Protein AF-A0A2D6MFJ8-F1 (afdb_monomer)

Structure (mmCIF, N/CA/C/O backbone):
data_AF-A0A2D6MFJ8-F1
#
_entry.id   AF-A0A2D6MFJ8-F1
#
loop_
_atom_site.group_PDB
_atom_site.id
_atom_site.type_symbol
_atom_site.label_atom_id
_atom_site.label_alt_id
_atom_site.label_comp_id
_atom_site.label_asym_id
_atom_site.label_entity_id
_atom_site.label_seq_id
_atom_site.pdbx_PDB_ins_code
_atom_site.Cartn_x
_atom_site.Cartn_y
_atom_site.Cartn_z
_atom_site.occupancy
_atom_site.B_iso_or_equiv
_atom_site.auth_seq_id
_atom_site.auth_comp_id
_atom_site.auth_asym_id
_atom_site.auth_atom_id
_atom_site.pdbx_PDB_model_num
ATOM 1 N N . MET A 1 1 ? -7.144 4.844 -16.893 1.00 70.50 1 MET A N 1
ATOM 2 C CA . MET A 1 1 ? -6.912 3.529 -16.249 1.00 70.50 1 MET A CA 1
ATOM 3 C C . MET A 1 1 ? -7.252 3.715 -14.782 1.00 70.50 1 MET A C 1
ATOM 5 O O . MET A 1 1 ? -6.941 4.788 -14.285 1.00 70.50 1 MET A O 1
ATOM 9 N N . ASN A 1 2 ? -7.965 2.793 -14.130 1.00 83.69 2 ASN A N 1
ATOM 10 C CA . ASN A 1 2 ? -8.377 2.980 -12.734 1.00 83.69 2 ASN A CA 1
ATOM 11 C C . ASN A 1 2 ? -7.539 2.094 -11.799 1.00 83.69 2 ASN A C 1
ATOM 13 O O . ASN A 1 2 ? -7.414 0.891 -12.029 1.00 83.69 2 ASN A O 1
ATOM 17 N N . SER A 1 3 ? -6.989 2.674 -10.730 1.00 84.19 3 SER A N 1
ATOM 18 C CA . SER A 1 3 ? -6.205 1.952 -9.720 1.00 84.19 3 SER A CA 1
ATOM 19 C C . SER A 1 3 ? -7.006 0.838 -9.036 1.00 84.19 3 SER A C 1
ATOM 21 O O . SER A 1 3 ? -6.440 -0.207 -8.713 1.00 84.19 3 SER A O 1
ATOM 23 N N . TYR A 1 4 ? -8.324 1.006 -8.874 1.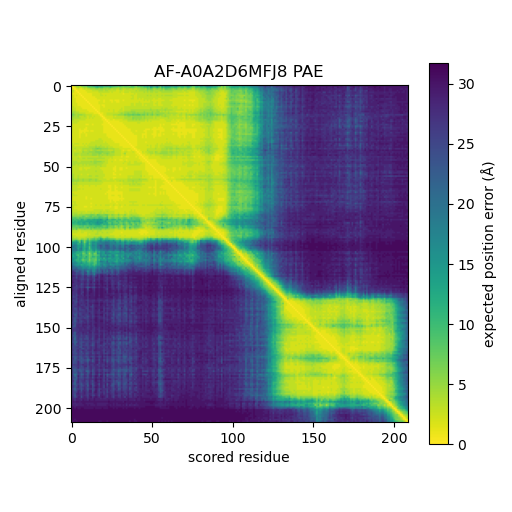00 87.25 4 TYR A N 1
ATOM 24 C CA . TYR A 1 4 ? -9.197 -0.026 -8.304 1.00 87.25 4 TYR A CA 1
ATOM 25 C C . TYR A 1 4 ? -9.310 -1.271 -9.191 1.00 87.25 4 TYR A C 1
ATOM 27 O O . TYR A 1 4 ? -9.284 -2.389 -8.682 1.00 87.25 4 TYR A O 1
ATOM 35 N N . GLU A 1 5 ? -9.405 -1.092 -10.509 1.00 88.12 5 GLU A N 1
ATOM 36 C CA . GLU A 1 5 ? -9.486 -2.205 -11.465 1.00 88.12 5 GLU A CA 1
ATOM 37 C C . GLU A 1 5 ? -8.181 -3.006 -11.481 1.00 88.12 5 GLU A C 1
ATOM 39 O O . GLU A 1 5 ? -8.207 -4.233 -11.425 1.00 88.12 5 GLU A O 1
ATOM 44 N N . LEU A 1 6 ? -7.041 -2.307 -11.470 1.00 90.69 6 LEU A N 1
ATOM 45 C CA . LEU A 1 6 ? -5.714 -2.921 -11.400 1.00 90.69 6 LEU A CA 1
ATOM 46 C C . LEU A 1 6 ? -5.509 -3.699 -10.095 1.00 90.69 6 LEU A C 1
ATOM 48 O O . LEU A 1 6 ? -5.038 -4.835 -10.113 1.00 90.69 6 LEU A O 1
ATOM 52 N N . SER A 1 7 ? -5.916 -3.112 -8.967 1.00 91.56 7 SER A N 1
ATOM 53 C CA . SER A 1 7 ? -5.890 -3.773 -7.659 1.00 91.56 7 SER A CA 1
ATOM 54 C C . SER A 1 7 ? -6.742 -5.045 -7.654 1.00 91.56 7 SER A C 1
ATOM 56 O O . SER A 1 7 ? -6.288 -6.098 -7.202 1.00 91.56 7 SER A O 1
ATOM 58 N N . ARG A 1 8 ? -7.960 -4.985 -8.213 1.00 89.56 8 ARG A N 1
ATOM 59 C CA . ARG A 1 8 ? -8.850 -6.150 -8.286 1.00 89.56 8 ARG A CA 1
ATOM 60 C C . ARG A 1 8 ? -8.246 -7.265 -9.137 1.00 89.56 8 ARG A C 1
ATOM 62 O O . ARG A 1 8 ? -8.221 -8.403 -8.680 1.00 89.56 8 ARG A O 1
ATOM 69 N N . ALA A 1 9 ? -7.708 -6.935 -10.311 1.00 90.00 9 ALA A N 1
ATOM 70 C CA . ALA A 1 9 ? -7.038 -7.904 -11.178 1.00 90.00 9 ALA A CA 1
ATOM 71 C C . ALA A 1 9 ? -5.819 -8.547 -10.489 1.00 90.00 9 ALA A C 1
ATOM 73 O O . ALA A 1 9 ? -5.633 -9.763 -10.552 1.00 90.00 9 ALA A O 1
ATOM 74 N N . TRP A 1 10 ? -5.015 -7.751 -9.778 1.00 92.94 10 TRP A N 1
ATOM 75 C CA . TRP A 1 10 ? -3.864 -8.244 -9.022 1.00 92.94 10 TRP A CA 1
ATOM 76 C C . TRP A 1 10 ? -4.257 -9.231 -7.921 1.00 92.94 10 TRP A C 1
ATOM 78 O O . TRP A 1 10 ? -3.687 -10.322 -7.816 1.00 92.94 10 TRP A O 1
ATOM 88 N N . PHE A 1 11 ? -5.242 -8.872 -7.096 1.00 92.44 11 PHE A N 1
ATOM 89 C CA . PHE A 1 11 ? -5.662 -9.746 -6.007 1.00 92.44 11 PHE A CA 1
ATOM 90 C C . PHE A 1 11 ? -6.418 -10.976 -6.511 1.00 92.44 11 PHE A C 1
ATOM 92 O O . PHE A 1 11 ? -6.243 -12.043 -5.934 1.00 92.44 11 PHE A O 1
ATOM 99 N N . GLU A 1 12 ? -7.170 -10.889 -7.611 1.00 90.06 12 GLU A N 1
ATOM 100 C CA . GLU A 1 12 ? -7.767 -12.066 -8.257 1.00 90.06 12 GLU A CA 1
ATOM 101 C C . GLU A 1 12 ? -6.692 -13.066 -8.711 1.00 90.06 12 GLU A C 1
ATOM 103 O O . GLU A 1 12 ? -6.772 -14.254 -8.389 1.00 90.06 12 GLU A O 1
ATOM 108 N N . PHE A 1 13 ? -5.635 -12.586 -9.376 1.00 91.00 13 PHE A N 1
ATOM 109 C CA . PHE A 1 13 ? -4.485 -13.421 -9.730 1.00 91.00 13 PHE A CA 1
ATOM 110 C C . PHE A 1 13 ? -3.803 -14.012 -8.493 1.00 91.00 13 PHE A C 1
ATOM 112 O O . PHE A 1 13 ? -3.469 -15.199 -8.485 1.00 91.00 13 PHE A O 1
ATOM 119 N N . SER A 1 14 ? -3.652 -13.208 -7.438 1.00 91.81 14 SER A N 1
ATOM 120 C CA . SER A 1 14 ? -3.010 -13.631 -6.193 1.00 91.81 14 SER A CA 1
ATOM 121 C C . SER A 1 14 ? -3.790 -14.731 -5.474 1.00 91.81 14 SER A C 1
ATOM 123 O O . SER A 1 14 ? -3.197 -15.717 -5.044 1.00 91.81 14 SER A O 1
ATOM 125 N N . PHE A 1 15 ? -5.119 -14.612 -5.398 1.00 88.94 15 PHE A N 1
ATOM 126 C CA . PHE A 1 15 ? -5.987 -15.643 -4.821 1.00 88.94 15 PHE A CA 1
ATOM 127 C C . PHE A 1 15 ? -5.943 -16.954 -5.607 1.00 88.94 15 PHE A C 1
ATOM 129 O O . PHE A 1 15 ? -6.015 -18.025 -5.009 1.00 88.94 15 PHE A O 1
ATOM 136 N N . ASN A 1 16 ? -5.806 -16.876 -6.931 1.00 89.38 16 ASN A N 1
ATOM 137 C CA . ASN A 1 16 ? -5.707 -18.057 -7.784 1.00 89.38 16 ASN A CA 1
ATOM 138 C C . ASN A 1 16 ? -4.296 -18.688 -7.772 1.00 89.38 16 ASN A C 1
ATOM 140 O O . ASN A 1 16 ? -4.144 -19.825 -8.212 1.00 89.38 16 ASN A O 1
ATOM 144 N N . ASN A 1 17 ? -3.265 -17.981 -7.287 1.00 91.31 17 ASN A N 1
ATOM 145 C CA . ASN A 1 17 ? -1.863 -18.423 -7.321 1.00 91.31 17 ASN A CA 1
ATOM 146 C C . ASN A 1 17 ? -1.105 -18.153 -5.997 1.00 91.31 17 ASN A C 1
ATOM 148 O O . ASN A 1 17 ? -0.036 -17.538 -6.033 1.00 91.31 17 ASN A O 1
ATOM 152 N N . PRO A 1 18 ? -1.591 -18.617 -4.828 1.00 90.31 18 PRO A N 1
ATOM 153 C CA . PRO A 1 18 ? -1.002 -18.264 -3.531 1.00 90.31 18 PRO A CA 1
ATOM 154 C C . PRO A 1 18 ? 0.472 -18.681 -3.391 1.00 90.31 18 PRO A C 1
ATOM 156 O O . PRO A 1 18 ? 1.260 -17.939 -2.819 1.00 90.31 18 PRO A O 1
ATOM 159 N N . GLU A 1 19 ? 0.865 -19.812 -3.984 1.00 91.62 19 GLU A N 1
ATOM 160 C CA . GLU A 1 19 ? 2.237 -20.349 -3.937 1.00 91.62 19 GLU A CA 1
ATOM 161 C C . GLU A 1 19 ? 3.260 -19.508 -4.724 1.00 91.62 19 GLU A C 1
ATOM 163 O O . GLU A 1 19 ? 4.464 -19.594 -4.489 1.00 91.62 19 GLU A O 1
ATOM 168 N N . LYS A 1 20 ? 2.801 -18.697 -5.688 1.00 90.94 20 LYS A N 1
ATOM 169 C CA . LYS A 1 20 ? 3.682 -17.872 -6.537 1.00 90.94 20 LYS A CA 1
ATOM 170 C C . LYS A 1 20 ? 3.893 -16.473 -5.967 1.00 90.94 20 LYS A C 1
ATOM 172 O O . LYS A 1 20 ? 4.879 -15.814 -6.294 1.00 90.94 20 LYS A O 1
ATOM 177 N N . ILE A 1 21 ? 2.962 -15.997 -5.142 1.00 93.69 21 ILE A N 1
ATOM 178 C CA . ILE A 1 21 ? 2.952 -14.615 -4.676 1.00 93.69 21 ILE A CA 1
ATOM 179 C C . ILE A 1 21 ? 3.781 -14.455 -3.406 1.00 93.69 21 ILE A C 1
ATOM 181 O O . ILE A 1 21 ? 3.695 -15.205 -2.443 1.00 93.69 21 ILE A O 1
ATOM 185 N N . ASN A 1 22 ? 4.546 -13.373 -3.395 1.00 94.75 22 ASN A N 1
ATOM 186 C CA . ASN A 1 22 ? 5.218 -12.833 -2.219 1.00 94.75 22 ASN A CA 1
ATOM 187 C C . ASN A 1 22 ? 4.731 -11.391 -1.994 1.00 94.75 22 ASN A C 1
ATOM 189 O O . ASN A 1 22 ? 4.538 -10.690 -2.994 1.00 94.75 22 ASN A O 1
ATOM 193 N N . PRO A 1 23 ? 4.595 -10.912 -0.742 1.00 95.31 23 PRO A N 1
ATOM 194 C CA . PRO A 1 23 ? 4.212 -9.527 -0.444 1.00 95.31 23 PRO A CA 1
ATOM 195 C C . PRO A 1 23 ? 5.028 -8.466 -1.193 1.00 95.31 23 PRO A C 1
ATOM 197 O O . PRO A 1 23 ? 4.500 -7.413 -1.546 1.00 95.31 23 PRO A O 1
ATOM 200 N N . THR A 1 24 ? 6.292 -8.763 -1.498 1.00 96.31 24 THR A N 1
ATOM 201 C CA . THR A 1 24 ? 7.177 -7.863 -2.245 1.00 96.31 24 THR A CA 1
ATOM 202 C C . THR A 1 24 ? 6.683 -7.596 -3.672 1.00 96.31 24 THR A C 1
ATOM 204 O O . THR A 1 24 ? 6.837 -6.480 -4.159 1.00 96.31 24 THR A O 1
ATOM 207 N N . HIS A 1 25 ? 6.029 -8.562 -4.331 1.00 96.81 25 HIS A N 1
ATOM 208 C CA . HIS A 1 25 ? 5.422 -8.329 -5.649 1.00 96.81 25 HIS A CA 1
ATOM 209 C C . HIS A 1 25 ? 4.296 -7.303 -5.557 1.00 96.81 25 HIS A C 1
ATOM 211 O O . HIS A 1 25 ? 4.264 -6.356 -6.338 1.00 96.81 25 HIS A O 1
ATOM 217 N N . SER A 1 26 ? 3.414 -7.453 -4.560 1.00 96.50 26 SER A N 1
ATOM 218 C CA . SER A 1 26 ? 2.342 -6.491 -4.302 1.00 96.50 26 SER A CA 1
ATOM 219 C C . SER A 1 26 ? 2.930 -5.104 -4.050 1.00 96.50 26 SER A C 1
ATOM 221 O O . SER A 1 26 ? 2.497 -4.135 -4.661 1.00 96.50 26 SER A O 1
ATOM 223 N N . ALA A 1 27 ? 3.961 -5.002 -3.210 1.00 97.19 27 ALA A N 1
ATOM 224 C CA . ALA A 1 27 ? 4.606 -3.728 -2.909 1.00 97.19 27 ALA A CA 1
ATOM 225 C C . ALA A 1 27 ? 5.155 -3.037 -4.173 1.00 97.19 27 ALA A C 1
ATOM 227 O O . ALA A 1 27 ? 4.854 -1.867 -4.410 1.00 97.19 27 ALA A O 1
ATOM 228 N N . ILE A 1 28 ? 5.892 -3.767 -5.021 1.00 97.19 28 ILE A N 1
ATOM 229 C CA . ILE A 1 28 ? 6.446 -3.231 -6.276 1.00 97.19 28 ILE A CA 1
ATOM 230 C C . ILE A 1 28 ? 5.327 -2.814 -7.236 1.00 97.19 28 ILE A C 1
ATOM 232 O O . ILE A 1 28 ? 5.377 -1.717 -7.793 1.00 97.19 28 ILE A O 1
ATOM 236 N N . TYR A 1 29 ? 4.304 -3.653 -7.409 1.00 96.75 29 TYR A N 1
ATOM 237 C CA . TYR A 1 29 ? 3.202 -3.376 -8.328 1.00 96.75 29 TYR A CA 1
ATOM 238 C C . TYR A 1 29 ? 2.379 -2.155 -7.901 1.00 96.75 29 TYR A C 1
ATOM 240 O O . TYR A 1 29 ? 2.128 -1.257 -8.706 1.00 96.75 29 TYR A O 1
ATOM 248 N N . PHE A 1 30 ? 2.008 -2.065 -6.622 1.00 96.25 30 PHE A N 1
ATOM 249 C CA . PHE A 1 30 ? 1.255 -0.920 -6.109 1.00 96.25 30 PHE A CA 1
ATOM 250 C C . PHE A 1 30 ? 2.080 0.366 -6.108 1.00 96.25 30 PHE A C 1
ATOM 252 O O . PHE A 1 30 ? 1.525 1.430 -6.381 1.00 96.25 30 PHE A O 1
ATOM 259 N N . PHE A 1 31 ? 3.393 0.284 -5.882 1.00 96.62 31 PHE A N 1
ATOM 260 C CA . PHE A 1 31 ? 4.267 1.442 -6.045 1.00 96.62 31 PHE A CA 1
ATOM 261 C C . PHE A 1 31 ? 4.360 1.890 -7.508 1.00 96.62 31 PHE A C 1
ATOM 263 O O . PHE A 1 31 ? 4.349 3.086 -7.777 1.00 96.62 31 PHE A O 1
ATOM 270 N N . ALA A 1 32 ? 4.372 0.965 -8.474 1.00 95.81 32 ALA A N 1
ATOM 271 C CA . ALA A 1 32 ? 4.294 1.324 -9.890 1.00 95.81 32 ALA A CA 1
ATOM 272 C C . ALA A 1 32 ? 2.983 2.059 -10.222 1.00 95.81 32 ALA A C 1
ATOM 274 O O . ALA A 1 32 ? 3.019 3.077 -10.915 1.00 95.81 32 ALA A O 1
ATOM 275 N N . ILE A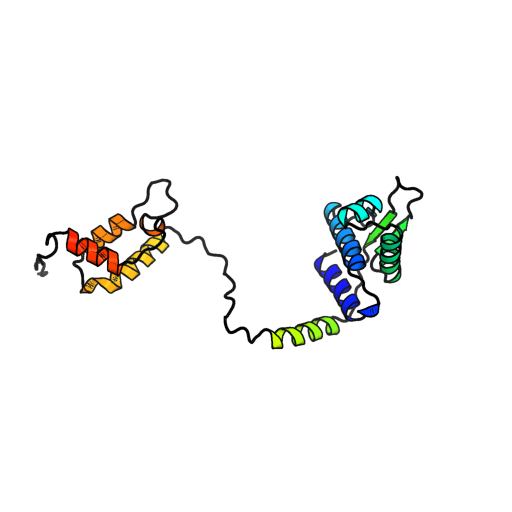 1 33 ? 1.843 1.595 -9.692 1.00 94.75 33 ILE A N 1
ATOM 276 C CA . ILE A 1 33 ? 0.539 2.267 -9.848 1.00 94.75 33 ILE A CA 1
ATOM 277 C C . ILE A 1 33 ? 0.564 3.664 -9.227 1.00 94.75 33 ILE A C 1
ATOM 279 O O . ILE A 1 33 ? 0.139 4.621 -9.869 1.00 94.75 33 ILE A O 1
ATOM 283 N N . GLU A 1 34 ? 1.068 3.789 -7.999 1.00 94.62 34 GLU A N 1
ATOM 284 C CA . GLU A 1 34 ? 1.250 5.075 -7.322 1.00 94.62 34 GLU A CA 1
ATOM 285 C C . GLU A 1 34 ? 2.077 6.029 -8.187 1.00 94.62 34 GLU A C 1
ATOM 287 O O . GLU A 1 34 ? 1.645 7.146 -8.477 1.00 94.62 34 GLU A O 1
ATOM 292 N N . HIS A 1 35 ? 3.224 5.555 -8.667 1.00 94.06 35 HIS A N 1
ATOM 293 C CA . HIS A 1 35 ? 4.149 6.379 -9.424 1.00 94.06 35 HIS A CA 1
ATOM 294 C C . HIS A 1 35 ? 3.518 6.836 -10.743 1.00 94.06 35 HIS A C 1
ATOM 296 O O . HIS A 1 35 ? 3.621 8.001 -11.129 1.00 94.06 35 HIS A O 1
ATOM 302 N N . CYS A 1 36 ? 2.776 5.943 -11.402 1.00 93.19 36 CYS A N 1
ATOM 303 C CA . CYS A 1 36 ? 1.999 6.265 -12.591 1.00 93.19 36 CYS A CA 1
ATOM 304 C C . CYS A 1 36 ? 0.896 7.298 -12.296 1.00 93.19 36 CYS A C 1
ATOM 306 O O . CYS A 1 36 ? 0.721 8.232 -13.082 1.00 93.19 36 CYS A O 1
ATOM 308 N N . ASN A 1 37 ? 0.214 7.202 -11.145 1.00 93.12 37 ASN A N 1
ATOM 309 C CA . ASN A 1 37 ? -0.769 8.200 -10.708 1.00 93.12 37 ASN A CA 1
ATOM 310 C C . ASN A 1 37 ? -0.126 9.584 -10.566 1.00 93.12 37 ASN A C 1
ATOM 312 O O . ASN A 1 37 ? -0.656 10.559 -11.098 1.00 93.12 37 ASN A O 1
ATOM 316 N N . ARG A 1 38 ? 1.034 9.675 -9.897 1.00 92.19 38 ARG A N 1
ATOM 317 C CA . ARG A 1 38 ? 1.767 10.944 -9.717 1.00 92.19 38 ARG A CA 1
ATOM 318 C C . ARG A 1 38 ? 2.216 11.563 -11.033 1.00 92.19 38 ARG A C 1
ATOM 320 O O . ARG A 1 38 ? 2.276 12.783 -11.148 1.00 92.19 38 ARG A O 1
ATOM 327 N N . LEU A 1 39 ? 2.533 10.729 -12.019 1.00 92.06 39 LEU A N 1
ATOM 328 C CA . LEU A 1 39 ? 2.951 11.166 -13.349 1.00 92.06 39 LEU A CA 1
ATOM 329 C C . LEU A 1 39 ? 1.778 11.486 -14.287 1.00 92.06 39 LEU A C 1
ATOM 331 O O . LEU A 1 39 ? 2.025 11.849 -15.438 1.00 92.06 39 LEU A O 1
ATOM 335 N N . GLY A 1 40 ? 0.529 11.372 -13.822 1.00 91.69 40 GLY A N 1
ATOM 336 C CA . GLY A 1 40 ? -0.660 11.667 -14.619 1.00 91.69 40 GLY A CA 1
ATOM 337 C C . GLY A 1 40 ? -1.017 10.572 -15.626 1.00 91.69 40 GLY A C 1
ATOM 338 O O . GLY A 1 40 ? -1.505 10.884 -16.706 1.00 91.69 40 GLY A O 1
ATOM 339 N N . TRP A 1 41 ? -0.770 9.299 -15.292 1.00 90.62 41 TRP A N 1
ATOM 340 C CA . TRP A 1 41 ? -1.110 8.135 -16.122 1.00 90.62 41 TRP A CA 1
ATOM 341 C C . TRP A 1 41 ? -0.476 8.131 -17.521 1.00 90.62 41 TRP A C 1
ATOM 343 O O . TRP A 1 41 ? -1.134 7.832 -18.515 1.00 90.62 41 TRP A O 1
ATOM 353 N N . LYS A 1 42 ? 0.823 8.437 -17.603 1.00 90.69 42 LYS A N 1
ATOM 354 C CA . LYS A 1 42 ? 1.587 8.299 -18.853 1.00 90.69 42 LYS A CA 1
ATOM 355 C C . LYS A 1 42 ? 1.611 6.844 -19.328 1.00 90.69 42 LYS A C 1
ATOM 357 O O . LYS A 1 42 ? 1.780 5.938 -18.514 1.00 90.69 42 LYS A O 1
ATOM 362 N N . ASP A 1 43 ? 1.559 6.646 -20.646 1.00 90.62 43 ASP A N 1
ATOM 363 C CA . ASP A 1 43 ? 1.605 5.314 -21.276 1.00 90.62 43 ASP A CA 1
ATOM 364 C C . ASP A 1 43 ? 2.869 4.528 -20.913 1.00 90.62 43 ASP A C 1
ATOM 366 O O . ASP A 1 43 ? 2.840 3.308 -20.770 1.00 90.62 43 ASP A O 1
ATOM 370 N N . LYS A 1 44 ? 3.986 5.243 -20.752 1.00 94.56 44 LYS A N 1
ATOM 371 C CA . LYS A 1 44 ? 5.264 4.713 -20.290 1.00 94.56 44 LYS A CA 1
ATOM 372 C C . LYS A 1 44 ? 5.946 5.706 -19.368 1.00 94.56 44 LYS A C 1
ATOM 374 O O . LYS A 1 44 ? 5.841 6.920 -19.565 1.00 94.56 44 LYS A O 1
ATOM 379 N N . PHE A 1 45 ? 6.664 5.199 -18.379 1.00 95.12 45 PHE A N 1
ATOM 380 C CA . PHE A 1 45 ? 7.353 6.036 -17.409 1.00 95.12 45 PHE A CA 1
ATOM 381 C C . PHE A 1 45 ? 8.637 5.389 -16.901 1.00 95.12 45 PHE A C 1
ATOM 383 O O . PHE A 1 45 ? 8.804 4.170 -16.946 1.00 95.12 45 PHE A O 1
ATOM 390 N N . GLY A 1 46 ? 9.552 6.238 -16.433 1.00 94.81 46 GLY A N 1
ATOM 391 C CA . GLY A 1 46 ? 10.768 5.798 -15.766 1.00 94.81 46 GLY A CA 1
ATOM 392 C C . GLY A 1 46 ? 10.439 5.218 -14.395 1.00 94.81 46 GLY A C 1
ATOM 393 O O . GLY A 1 46 ? 9.698 5.818 -13.626 1.00 94.81 46 GLY A O 1
ATOM 394 N N . PHE A 1 47 ? 11.003 4.059 -14.096 1.00 95.50 47 PHE A N 1
ATOM 395 C CA . PHE A 1 47 ? 10.845 3.339 -12.844 1.00 95.50 47 PHE A CA 1
ATOM 396 C C . PHE A 1 47 ? 12.238 3.046 -12.271 1.00 95.50 47 PHE A C 1
ATOM 398 O O . PHE A 1 47 ? 12.828 1.992 -12.546 1.00 95.50 47 PHE A O 1
ATOM 405 N N . PRO A 1 48 ? 12.828 4.025 -11.556 1.00 93.62 48 PRO A N 1
ATOM 406 C CA . PRO A 1 48 ? 14.189 3.925 -11.048 1.00 93.62 48 PRO A CA 1
ATOM 407 C C . PRO A 1 48 ? 14.273 2.878 -9.934 1.00 93.62 48 PRO A C 1
ATOM 409 O O . PRO A 1 48 ? 13.689 3.045 -8.865 1.00 93.62 48 PRO A O 1
ATOM 412 N N . SER A 1 49 ? 15.049 1.815 -10.153 1.00 93.25 49 SER A N 1
ATOM 413 C CA . SER A 1 49 ? 15.148 0.683 -9.219 1.00 93.25 49 SER A CA 1
ATOM 414 C C . SER A 1 49 ? 15.574 1.092 -7.807 1.00 93.25 49 SER A C 1
ATOM 416 O O . SER A 1 49 ? 15.003 0.610 -6.835 1.00 93.25 49 SER A O 1
ATOM 418 N N . GLN A 1 50 ? 16.537 2.012 -7.684 1.00 92.62 50 GLN A N 1
ATOM 419 C CA . GLN A 1 50 ? 17.031 2.481 -6.386 1.00 92.62 50 GLN A CA 1
ATOM 420 C C . GLN A 1 50 ? 15.948 3.227 -5.595 1.00 92.62 50 GLN A C 1
ATOM 422 O O . GLN A 1 50 ? 15.755 2.941 -4.417 1.00 92.62 50 GLN A O 1
ATOM 427 N N . MET A 1 51 ? 15.185 4.102 -6.261 1.00 93.62 51 MET A N 1
ATOM 428 C CA . MET A 1 51 ? 14.063 4.823 -5.652 1.00 93.62 51 MET A CA 1
ATOM 429 C C . MET A 1 51 ? 12.990 3.854 -5.147 1.00 93.62 51 MET A C 1
ATOM 431 O O . MET A 1 51 ? 12.492 4.003 -4.035 1.00 93.62 51 MET A O 1
ATOM 435 N N . VAL A 1 52 ? 12.642 2.850 -5.957 1.00 95.25 52 VAL A N 1
ATOM 436 C CA . VAL A 1 52 ? 11.626 1.850 -5.599 1.00 95.25 52 VAL A CA 1
ATOM 437 C C . VAL A 1 52 ? 12.091 1.016 -4.406 1.00 95.25 52 VAL A C 1
ATOM 439 O O . VAL A 1 52 ? 11.333 0.795 -3.465 1.00 95.25 52 VAL A O 1
ATOM 442 N N . MET A 1 53 ? 13.346 0.567 -4.423 1.00 95.94 53 MET A N 1
ATOM 443 C CA . MET A 1 53 ? 13.925 -0.218 -3.336 1.00 95.94 53 MET A CA 1
ATOM 444 C C . MET A 1 53 ? 13.974 0.563 -2.021 1.00 95.94 53 MET A C 1
ATOM 446 O O . MET A 1 53 ? 13.617 0.006 -0.985 1.00 95.94 53 MET A O 1
ATOM 450 N N . GLU A 1 54 ? 14.364 1.838 -2.058 1.00 95.69 54 GLU A N 1
ATOM 451 C CA . GLU A 1 54 ? 14.383 2.712 -0.882 1.00 95.69 54 GLU A CA 1
ATOM 452 C C . GLU A 1 54 ? 12.968 2.970 -0.349 1.00 95.69 54 GLU A C 1
ATOM 454 O O . GLU A 1 54 ? 12.714 2.761 0.837 1.00 95.69 54 GLU A O 1
ATOM 459 N N . ALA A 1 55 ? 12.022 3.314 -1.229 1.00 95.31 55 ALA A N 1
ATOM 460 C CA . ALA A 1 55 ? 10.634 3.581 -0.854 1.00 95.31 55 ALA A CA 1
ATOM 461 C C . ALA A 1 55 ? 9.926 2.357 -0.246 1.00 95.31 55 ALA A C 1
ATOM 463 O O . ALA A 1 55 ? 9.085 2.504 0.639 1.00 95.31 55 ALA A O 1
ATOM 464 N N . LEU A 1 56 ? 10.263 1.151 -0.712 1.00 96.06 56 LEU A N 1
ATOM 465 C CA . LEU A 1 56 ? 9.663 -0.104 -0.251 1.00 96.06 56 LEU A CA 1
ATOM 466 C C . LEU A 1 56 ? 10.480 -0.820 0.835 1.00 96.06 56 LEU A C 1
ATOM 468 O O . LEU A 1 56 ? 10.060 -1.871 1.319 1.00 96.06 56 LEU A O 1
ATOM 472 N N . GLY A 1 57 ? 11.653 -0.298 1.205 1.00 96.25 57 GLY A N 1
ATOM 473 C CA . GLY A 1 57 ? 12.545 -0.929 2.181 1.00 96.25 57 GLY A CA 1
ATOM 474 C C . GLY A 1 57 ? 13.185 -2.245 1.708 1.00 96.25 57 GLY A C 1
ATOM 475 O O . GLY A 1 57 ? 13.574 -3.078 2.532 1.00 96.25 57 GLY A O 1
ATOM 476 N N . ILE A 1 58 ? 13.315 -2.463 0.395 1.00 96.19 58 ILE A N 1
ATOM 477 C CA . ILE A 1 58 ? 13.940 -3.665 -0.175 1.00 96.19 58 ILE A CA 1
ATOM 478 C C . ILE A 1 58 ? 15.460 -3.486 -0.179 1.00 96.19 58 ILE A C 1
ATOM 480 O O . ILE A 1 58 ? 16.017 -2.771 -1.005 1.00 96.19 58 ILE A O 1
ATOM 484 N N . LYS A 1 59 ? 16.158 -4.190 0.716 1.00 94.44 59 LYS A N 1
ATOM 485 C CA . LYS A 1 59 ? 17.624 -4.078 0.850 1.00 94.44 59 LYS A CA 1
ATOM 486 C C . LYS A 1 59 ? 18.410 -4.807 -0.244 1.00 94.44 59 LYS A C 1
ATOM 488 O O . LYS A 1 59 ? 19.535 -4.432 -0.546 1.00 94.44 59 LYS A O 1
ATOM 493 N N . ASN A 1 60 ? 17.849 -5.876 -0.812 1.00 95.00 60 ASN A N 1
ATOM 494 C CA . ASN A 1 60 ? 18.554 -6.744 -1.755 1.00 95.00 60 ASN A CA 1
ATOM 495 C C . ASN A 1 60 ? 18.069 -6.516 -3.193 1.00 95.00 60 ASN A C 1
ATOM 497 O O . ASN A 1 60 ? 16.917 -6.802 -3.527 1.00 95.00 60 ASN A O 1
ATOM 501 N N . TRP A 1 61 ? 18.976 -6.070 -4.065 1.00 92.94 61 TRP A N 1
ATOM 502 C CA . TRP A 1 61 ? 18.686 -5.820 -5.480 1.00 92.94 61 TRP A CA 1
ATOM 503 C C . TRP A 1 61 ? 18.245 -7.078 -6.243 1.00 92.94 61 TRP A C 1
ATOM 505 O O . TRP A 1 61 ? 17.382 -7.000 -7.121 1.00 92.94 61 TRP A O 1
ATOM 515 N N . ARG A 1 62 ? 18.769 -8.258 -5.880 1.00 94.81 62 ARG A N 1
ATOM 516 C CA . ARG A 1 62 ? 18.364 -9.535 -6.491 1.00 94.81 62 ARG A CA 1
ATOM 517 C C . ARG A 1 62 ? 16.902 -9.855 -6.187 1.00 94.81 62 ARG A C 1
ATOM 519 O O . ARG A 1 62 ? 16.198 -10.335 -7.068 1.00 94.81 62 ARG A O 1
ATOM 526 N N . THR A 1 63 ? 16.447 -9.552 -4.972 1.00 96.19 63 THR A N 1
ATOM 527 C CA . THR A 1 63 ? 15.048 -9.726 -4.558 1.00 96.19 63 THR A CA 1
ATOM 528 C C . THR A 1 63 ? 14.131 -8.806 -5.354 1.00 96.19 63 THR A C 1
ATOM 530 O O . THR A 1 63 ? 13.161 -9.277 -5.938 1.00 96.19 63 THR A O 1
ATOM 533 N N . TYR A 1 64 ? 14.474 -7.517 -5.447 1.00 95.94 64 TYR A N 1
ATOM 534 C CA . TYR A 1 64 ? 13.726 -6.562 -6.268 1.00 95.94 64 TYR A CA 1
ATOM 535 C C . TYR A 1 64 ? 13.640 -7.014 -7.731 1.00 95.94 64 TYR A C 1
ATOM 537 O O . TYR A 1 64 ? 12.550 -7.109 -8.286 1.00 95.94 64 TYR A O 1
ATOM 545 N N . THR A 1 65 ? 14.783 -7.342 -8.338 1.00 95.00 65 THR A N 1
ATOM 546 C CA . THR A 1 65 ? 14.852 -7.706 -9.759 1.00 95.00 65 THR A CA 1
ATOM 547 C C . THR A 1 65 ? 14.076 -8.984 -10.048 1.00 95.00 65 THR A C 1
ATOM 549 O O . THR A 1 65 ? 13.362 -9.040 -11.042 1.00 95.00 65 THR A O 1
ATOM 552 N N . LYS A 1 66 ? 14.167 -9.989 -9.165 1.00 96.88 66 LYS A N 1
ATOM 553 C CA . LYS A 1 66 ? 13.378 -11.221 -9.271 1.00 96.88 66 LYS A CA 1
ATOM 554 C C . LYS A 1 66 ? 11.882 -10.902 -9.321 1.00 96.88 66 LYS A C 1
ATOM 556 O O . LYS A 1 66 ? 11.227 -11.248 -10.291 1.00 96.88 66 LYS A O 1
ATOM 561 N N . HIS A 1 67 ? 11.375 -10.177 -8.326 1.00 97.12 67 HIS A N 1
ATOM 562 C CA . HIS A 1 67 ? 9.947 -9.878 -8.228 1.00 97.12 67 HIS A CA 1
ATOM 563 C C . HIS A 1 67 ? 9.446 -8.931 -9.323 1.00 97.12 67 HIS A C 1
ATOM 565 O O . HIS A 1 67 ? 8.302 -9.048 -9.753 1.00 97.12 67 HIS A O 1
ATOM 571 N N . LEU A 1 68 ? 10.286 -8.007 -9.799 1.00 96.56 68 LEU A N 1
ATOM 572 C CA . LEU A 1 68 ? 9.957 -7.182 -10.958 1.00 96.56 68 LEU A CA 1
ATOM 573 C C . LEU A 1 68 ? 9.838 -8.032 -12.229 1.00 96.56 68 LEU A C 1
ATOM 575 O O . LEU A 1 68 ? 8.893 -7.841 -12.987 1.00 96.56 68 LEU A O 1
ATOM 579 N N . ASN A 1 69 ? 10.765 -8.967 -12.450 1.00 96.12 69 ASN A N 1
ATOM 580 C CA . ASN A 1 69 ? 10.704 -9.879 -13.592 1.00 96.12 69 ASN A CA 1
ATOM 581 C C . ASN A 1 69 ? 9.478 -10.791 -13.511 1.00 96.12 69 ASN A C 1
ATOM 583 O O . ASN A 1 69 ? 8.770 -10.909 -14.500 1.00 96.12 69 ASN A O 1
ATOM 587 N N . ASP A 1 70 ? 9.156 -11.325 -12.330 1.00 96.69 70 ASP A N 1
ATOM 588 C CA . ASP A 1 70 ? 7.942 -12.123 -12.123 1.00 96.69 70 ASP A CA 1
ATOM 589 C C . ASP A 1 70 ? 6.677 -11.322 -12.526 1.00 96.69 70 ASP A C 1
ATOM 591 O O . ASP A 1 70 ? 5.812 -11.824 -13.242 1.00 96.69 70 ASP A O 1
ATOM 595 N N . LEU A 1 71 ? 6.591 -10.034 -12.155 1.00 95.81 71 LEU A N 1
ATOM 596 C CA . LEU A 1 71 ? 5.493 -9.140 -12.566 1.00 95.81 71 LEU A CA 1
ATOM 597 C C . LEU A 1 71 ? 5.452 -8.871 -14.079 1.00 95.81 71 LEU A C 1
ATOM 599 O O . LEU A 1 71 ? 4.366 -8.654 -14.630 1.00 95.81 71 LEU A O 1
ATOM 603 N N . ILE A 1 72 ? 6.615 -8.853 -14.733 1.00 95.44 72 ILE A N 1
ATOM 604 C CA . ILE A 1 72 ? 6.725 -8.717 -16.188 1.00 95.44 72 ILE A CA 1
ATOM 605 C C . ILE A 1 72 ? 6.244 -9.996 -16.874 1.00 95.44 72 ILE A C 1
ATOM 607 O O . ILE A 1 72 ? 5.426 -9.928 -17.791 1.00 95.44 72 ILE A O 1
ATOM 611 N N . ASP A 1 73 ? 6.678 -11.153 -16.381 1.00 95.06 73 ASP A N 1
ATOM 612 C CA . ASP A 1 73 ? 6.332 -12.468 -16.921 1.00 95.06 73 ASP A CA 1
ATOM 613 C C . ASP A 1 73 ? 4.834 -12.769 -16.770 1.00 95.06 73 ASP A C 1
ATOM 615 O O . ASP A 1 73 ? 4.211 -13.345 -17.662 1.00 95.06 73 ASP A O 1
ATOM 619 N N . TRP A 1 74 ? 4.213 -12.325 -15.674 1.00 94.00 74 TRP A N 1
ATOM 620 C CA . TRP A 1 74 ? 2.759 -12.411 -15.479 1.00 94.00 74 TRP A CA 1
ATOM 621 C C . TRP A 1 74 ? 1.970 -11.368 -16.283 1.00 94.00 74 TRP A C 1
ATOM 623 O O . TRP A 1 74 ? 0.737 -11.363 -16.254 1.00 94.00 74 TRP A O 1
ATOM 633 N N . GLY A 1 75 ? 2.659 -10.466 -16.982 1.00 92.75 75 GLY A N 1
ATOM 634 C CA . GLY A 1 75 ? 2.049 -9.459 -17.840 1.00 92.75 75 GLY A CA 1
ATOM 635 C C . GLY A 1 75 ? 1.377 -8.312 -17.090 1.00 92.75 75 GLY A C 1
ATOM 636 O O . GLY A 1 75 ? 0.578 -7.608 -17.690 1.00 92.75 75 GLY A O 1
ATOM 637 N N . PHE A 1 76 ? 1.661 -8.099 -15.801 1.00 93.94 76 PHE A N 1
ATOM 638 C CA . PHE A 1 76 ? 1.151 -6.930 -15.065 1.00 93.94 76 PHE A CA 1
ATOM 639 C C . PHE A 1 76 ? 1.937 -5.654 -15.396 1.00 93.94 76 PHE A C 1
ATOM 641 O O . PHE A 1 76 ? 1.390 -4.545 -15.362 1.00 93.94 76 PHE A O 1
ATOM 648 N N . ILE A 1 77 ? 3.220 -5.814 -15.725 1.00 95.31 77 ILE A N 1
ATOM 649 C CA . ILE A 1 77 ? 4.133 -4.743 -16.122 1.00 95.31 77 ILE A CA 1
ATOM 650 C C . ILE A 1 77 ? 4.749 -5.110 -17.471 1.00 95.31 77 ILE A C 1
ATOM 652 O O . ILE A 1 77 ? 5.123 -6.251 -17.705 1.00 95.31 77 ILE A O 1
ATOM 656 N N . LYS A 1 78 ? 4.901 -4.137 -18.365 1.00 95.06 78 LYS A N 1
ATOM 657 C CA . LYS A 1 78 ? 5.669 -4.301 -19.600 1.00 95.06 78 LYS A CA 1
ATOM 658 C C . LYS A 1 78 ? 6.969 -3.520 -19.493 1.00 95.06 78 LYS A C 1
ATOM 660 O O . LYS A 1 78 ? 6.935 -2.303 -19.317 1.00 95.06 78 LYS A O 1
ATOM 665 N N . LEU A 1 79 ? 8.101 -4.203 -19.633 1.00 95.25 79 LEU A N 1
ATOM 666 C CA . LEU A 1 79 ? 9.403 -3.554 -19.769 1.00 95.25 79 LEU A CA 1
ATOM 667 C C . LEU A 1 79 ? 9.568 -3.062 -21.212 1.00 95.25 79 LEU A C 1
ATOM 669 O O . LEU A 1 79 ? 9.516 -3.855 -22.149 1.00 95.25 79 LEU A O 1
ATOM 673 N N . ILE A 1 80 ? 9.722 -1.752 -21.385 1.00 93.69 80 ILE A N 1
ATOM 674 C CA . ILE A 1 80 ? 9.936 -1.114 -22.692 1.00 93.69 80 ILE A CA 1
ATOM 675 C C . ILE A 1 80 ? 11.428 -0.929 -22.936 1.00 93.69 80 ILE A C 1
ATOM 677 O O . ILE A 1 80 ? 11.919 -1.237 -24.016 1.00 93.69 80 ILE A O 1
ATOM 681 N N . GLU A 1 81 ? 12.143 -0.446 -21.923 1.00 92.69 81 GLU A N 1
ATOM 682 C CA . GLU A 1 81 ? 13.581 -0.221 -21.995 1.00 92.69 81 GLU A CA 1
ATOM 683 C C . GLU A 1 81 ? 14.220 -0.609 -20.666 1.00 92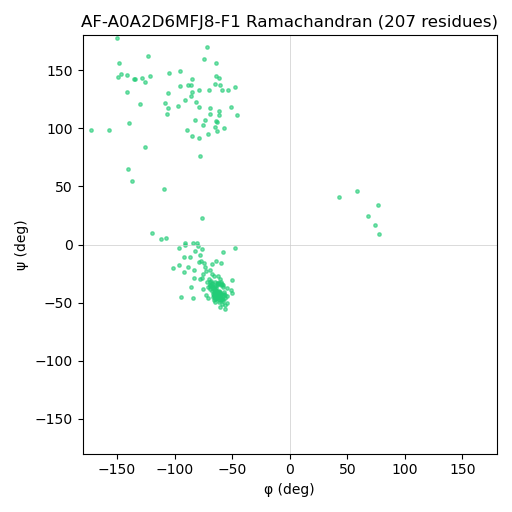.69 81 GLU A C 1
ATOM 685 O O . GLU A 1 81 ? 13.753 -0.214 -19.593 1.00 92.69 81 GLU A O 1
ATOM 690 N N . LYS A 1 82 ? 15.286 -1.404 -20.733 1.00 89.88 82 LYS A N 1
ATOM 691 C CA . LYS A 1 82 ? 16.081 -1.768 -19.563 1.00 89.88 82 LYS A CA 1
ATOM 692 C C . LYS A 1 82 ? 17.123 -0.681 -19.312 1.00 89.88 82 LYS A C 1
ATOM 694 O O . LYS A 1 82 ? 17.778 -0.243 -20.254 1.00 89.88 82 LYS A O 1
ATOM 699 N N . SER A 1 83 ? 17.316 -0.290 -18.055 1.00 87.94 83 SER A N 1
ATOM 700 C CA . SER A 1 83 ? 18.366 0.658 -17.697 1.00 87.94 83 SER A CA 1
ATOM 701 C C . SER A 1 83 ? 19.744 0.105 -18.064 1.00 87.94 83 SER A C 1
ATOM 703 O O . SER A 1 83 ? 20.044 -1.075 -17.855 1.00 87.94 83 SER A O 1
ATOM 705 N N . GLN A 1 84 ? 20.594 0.965 -18.620 1.00 81.25 84 GLN A N 1
ATOM 706 C CA . GLN A 1 84 ? 21.959 0.595 -19.001 1.00 81.25 84 GLN A CA 1
ATOM 707 C C . GLN A 1 84 ? 22.919 0.660 -17.807 1.00 81.25 84 GLN A C 1
ATOM 709 O O . GLN A 1 84 ? 23.908 -0.066 -17.756 1.00 81.25 84 GLN A O 1
ATOM 714 N N . ASN A 1 85 ? 22.633 1.531 -16.837 1.00 80.38 85 ASN A N 1
ATOM 715 C CA . ASN A 1 85 ? 23.464 1.782 -15.662 1.00 80.38 85 ASN A CA 1
ATOM 716 C C . ASN A 1 85 ? 22.602 2.208 -14.458 1.00 80.38 85 ASN A C 1
ATOM 718 O O . ASN A 1 85 ? 21.387 2.353 -14.568 1.00 80.38 85 ASN A O 1
ATOM 722 N N . GLN A 1 86 ? 23.228 2.427 -13.301 1.00 70.25 86 GLN A N 1
ATOM 723 C CA . GLN A 1 86 ? 22.537 2.830 -12.067 1.00 70.25 86 GLN A CA 1
ATOM 724 C C . GLN A 1 86 ? 21.930 4.244 -12.105 1.00 70.25 86 GLN A C 1
ATOM 726 O O . GLN A 1 86 ? 21.088 4.572 -11.277 1.00 70.25 86 GLN A O 1
ATOM 731 N N . TYR A 1 87 ? 22.359 5.077 -13.056 1.00 76.38 87 TYR A N 1
ATOM 732 C CA . TYR A 1 87 ? 21.894 6.458 -13.222 1.00 76.38 87 TYR A CA 1
ATOM 733 C C . TYR A 1 87 ? 20.702 6.566 -14.181 1.00 76.38 87 TYR A C 1
ATOM 735 O O . TYR A 1 87 ? 20.079 7.620 -14.282 1.00 76.38 87 TYR A O 1
ATOM 743 N N . SER A 1 88 ? 20.383 5.483 -14.892 1.00 82.12 88 SER A N 1
ATOM 744 C CA . SER A 1 88 ? 19.247 5.387 -15.803 1.00 82.12 88 SER A CA 1
ATOM 745 C C . SER A 1 88 ? 18.135 4.554 -15.176 1.00 82.12 88 SER A C 1
ATOM 747 O O . SER A 1 88 ? 18.363 3.635 -14.389 1.00 82.12 88 SER A O 1
ATOM 749 N N . SER A 1 89 ? 16.896 4.899 -15.512 1.00 86.56 89 SER A N 1
ATOM 750 C CA . SER A 1 89 ? 15.715 4.186 -15.026 1.00 86.56 89 SER A CA 1
ATOM 751 C C . SER A 1 89 ? 15.265 3.146 -16.040 1.00 86.56 89 SER A C 1
ATOM 753 O O . SER A 1 89 ? 15.398 3.361 -17.241 1.00 86.56 89 SER A O 1
ATOM 755 N N . ASN A 1 90 ? 14.676 2.047 -15.566 1.00 92.00 90 ASN A N 1
ATOM 756 C CA . ASN A 1 90 ? 13.910 1.172 -16.450 1.00 92.00 90 ASN A CA 1
ATOM 757 C C . ASN A 1 90 ? 12.699 1.951 -16.960 1.00 92.00 90 ASN A C 1
ATOM 759 O O . ASN A 1 90 ? 12.059 2.645 -16.174 1.00 92.00 90 ASN A O 1
ATOM 763 N N . ILE A 1 91 ? 12.351 1.829 -18.234 1.00 94.56 91 ILE A N 1
ATOM 764 C CA . ILE A 1 91 ? 11.099 2.382 -18.750 1.00 94.56 91 ILE A CA 1
ATOM 765 C C . ILE A 1 91 ? 10.078 1.258 -18.776 1.00 94.56 91 ILE A C 1
ATOM 767 O O . ILE A 1 91 ? 10.269 0.254 -19.467 1.00 94.56 91 ILE A O 1
ATOM 771 N N . ILE A 1 92 ? 8.992 1.435 -18.031 1.00 96.19 92 ILE A N 1
ATOM 772 C CA . ILE A 1 92 ? 7.917 0.451 -17.930 1.00 96.19 92 ILE A CA 1
ATOM 773 C C . ILE A 1 92 ? 6.569 1.054 -18.320 1.00 96.19 92 ILE A C 1
ATOM 775 O O . ILE A 1 92 ? 6.386 2.273 -18.324 1.00 96.19 92 ILE A O 1
ATOM 779 N N . ALA A 1 93 ? 5.618 0.176 -18.613 1.00 94.50 93 ALA A N 1
ATOM 780 C CA . ALA A 1 93 ? 4.204 0.491 -18.748 1.00 94.50 93 ALA A CA 1
ATOM 781 C C . ALA A 1 93 ? 3.376 -0.464 -17.883 1.00 94.50 93 ALA A C 1
ATOM 783 O O . ALA A 1 93 ? 3.698 -1.648 -17.770 1.00 94.50 93 ALA A O 1
ATOM 784 N N . ILE A 1 94 ? 2.298 0.042 -17.287 1.00 93.94 94 ILE A N 1
ATOM 785 C CA . ILE A 1 94 ? 1.337 -0.790 -16.557 1.00 93.94 94 ILE A CA 1
ATOM 786 C C . ILE A 1 94 ? 0.327 -1.350 -17.555 1.00 93.94 94 ILE A C 1
ATOM 788 O O . ILE A 1 94 ? -0.236 -0.605 -18.360 1.00 93.94 94 ILE A O 1
ATOM 792 N N . VAL A 1 95 ? 0.080 -2.655 -17.491 1.00 90.19 95 VAL A N 1
ATOM 793 C CA . VAL A 1 95 ? -0.84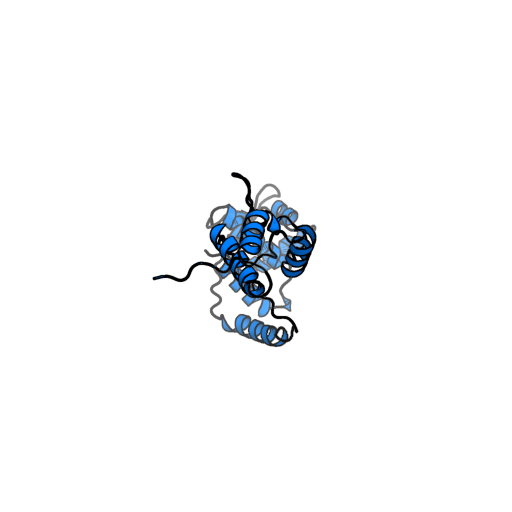3 -3.341 -18.399 1.00 90.19 95 VAL A CA 1
ATOM 794 C C . VAL A 1 95 ? -2.225 -3.453 -17.754 1.00 90.19 95 VAL A C 1
ATOM 796 O O . VAL A 1 95 ? -2.361 -3.802 -16.580 1.00 90.19 95 VAL A O 1
ATOM 799 N N . LYS A 1 96 ? -3.277 -3.180 -18.534 1.00 81.19 96 LYS A N 1
ATOM 800 C CA . LYS A 1 96 ? -4.655 -3.506 -18.145 1.00 81.19 96 LYS A CA 1
ATOM 801 C C . LYS A 1 96 ? -4.899 -4.991 -18.383 1.00 81.19 96 LYS A C 1
ATOM 803 O O . LYS A 1 96 ? -5.316 -5.378 -19.471 1.00 81.19 96 LYS A O 1
ATOM 808 N N . ASN A 1 97 ? -4.666 -5.814 -17.368 1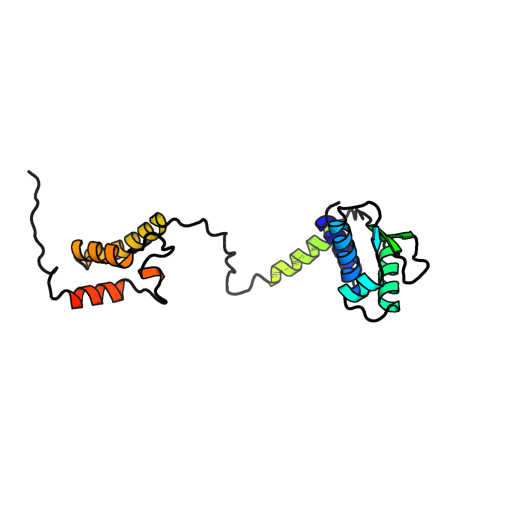.00 67.94 97 ASN A N 1
ATOM 809 C CA . ASN A 1 97 ? -5.052 -7.218 -17.430 1.00 67.94 97 ASN A CA 1
ATOM 810 C C . ASN A 1 97 ? -6.567 -7.332 -17.233 1.00 67.94 97 ASN A C 1
ATOM 812 O O . ASN A 1 97 ? -7.078 -7.218 -16.121 1.00 67.94 97 ASN A O 1
ATOM 816 N N . THR A 1 98 ? -7.301 -7.542 -18.326 1.00 52.06 98 THR A N 1
ATOM 817 C CA . THR A 1 98 ? -8.731 -7.869 -18.302 1.00 52.06 98 THR A CA 1
ATOM 818 C C . THR A 1 98 ? -8.896 -9.341 -17.936 1.00 52.06 98 THR A C 1
ATOM 820 O O . THR A 1 98 ? -9.124 -10.191 -18.798 1.00 52.06 98 THR A O 1
ATOM 823 N N . ILE A 1 99 ? -8.726 -9.680 -16.660 1.00 56.50 99 ILE A N 1
ATOM 824 C CA . ILE A 1 99 ? -9.020 -11.034 -16.187 1.00 56.50 99 ILE A CA 1
ATOM 825 C C . ILE A 1 99 ? -10.552 -11.168 -16.159 1.00 56.50 99 ILE A C 1
ATOM 827 O O . ILE A 1 99 ? -11.243 -10.538 -15.366 1.00 56.50 99 ILE A O 1
ATOM 831 N N . SER A 1 100 ? -11.095 -11.928 -17.110 1.00 45.59 100 SER A N 1
ATOM 832 C CA . SER A 1 100 ? -12.527 -12.040 -17.429 1.00 45.59 100 SER A CA 1
ATOM 833 C C . SER A 1 100 ? -13.345 -12.896 -16.435 1.00 45.59 100 SER A C 1
ATOM 835 O O . SER A 1 100 ? -14.407 -13.411 -16.793 1.00 45.59 100 SER A O 1
ATOM 837 N N . THR A 1 101 ? -12.909 -13.099 -15.188 1.00 51.03 101 THR A N 1
ATOM 838 C CA . THR A 1 101 ? -13.558 -14.075 -14.290 1.00 51.03 101 THR A CA 1
ATOM 839 C C . THR A 1 101 ? -13.671 -13.613 -12.841 1.00 51.03 101 THR A C 1
ATOM 841 O O . THR A 1 101 ? -13.233 -14.302 -11.928 1.00 51.03 101 THR A O 1
ATOM 844 N N . THR A 1 102 ? -14.451 -12.555 -12.610 1.00 49.59 102 THR A N 1
ATOM 845 C CA . THR A 1 102 ? -14.884 -12.026 -11.292 1.00 49.59 102 THR A CA 1
ATOM 846 C C . THR A 1 102 ? -15.442 -13.053 -10.279 1.00 49.59 102 THR A C 1
ATOM 848 O O . THR A 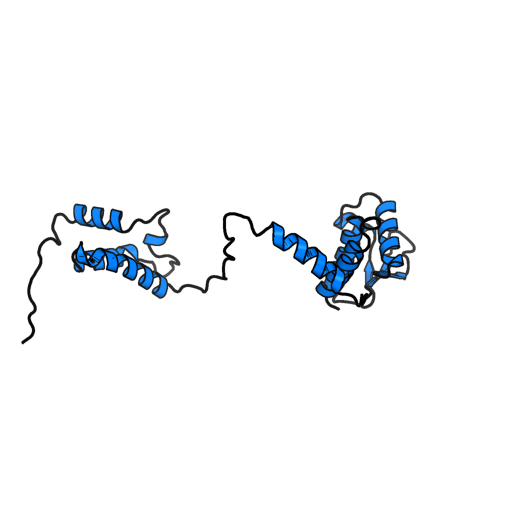1 102 ? -15.752 -12.710 -9.141 1.00 49.59 102 THR A O 1
ATOM 851 N N . LYS A 1 103 ? -15.567 -14.334 -10.644 1.00 59.00 103 LYS A N 1
ATOM 852 C CA . LYS A 1 103 ? -16.162 -15.406 -9.839 1.00 59.00 103 LYS A CA 1
ATOM 853 C C . LYS A 1 103 ? -15.282 -15.930 -8.695 1.00 59.00 103 LYS A C 1
ATOM 855 O O . LYS A 1 103 ? -15.862 -16.496 -7.768 1.00 59.00 103 LYS A O 1
ATOM 860 N N . SER A 1 104 ? -13.946 -15.830 -8.729 1.00 57.47 104 SER A N 1
ATOM 861 C CA . SER A 1 104 ? -13.102 -16.477 -7.698 1.00 57.47 104 SER A CA 1
ATOM 862 C C . SER A 1 104 ? -12.938 -15.639 -6.421 1.00 57.47 104 SER A C 1
ATOM 864 O O . SER A 1 104 ? -13.155 -16.161 -5.326 1.00 57.47 104 SER A O 1
ATOM 866 N N . LEU A 1 105 ? -12.650 -14.338 -6.546 1.00 57.66 105 LEU A N 1
ATOM 867 C CA . LEU A 1 105 ? -12.479 -13.420 -5.409 1.00 57.66 105 LEU A CA 1
ATOM 868 C C . LEU A 1 105 ? -13.792 -13.224 -4.629 1.00 57.66 105 LEU A C 1
ATOM 870 O O . LEU A 1 105 ? -13.812 -13.316 -3.399 1.00 57.66 105 LEU A O 1
ATOM 874 N N . ASP A 1 106 ? -14.906 -13.047 -5.342 1.00 60.12 106 ASP A N 1
ATOM 875 C CA . ASP A 1 106 ? -16.214 -12.778 -4.732 1.00 60.12 106 ASP A CA 1
ATOM 876 C C . ASP A 1 106 ? -16.722 -13.982 -3.907 1.00 60.12 106 ASP A C 1
ATOM 878 O O . ASP A 1 106 ? -17.272 -13.812 -2.815 1.00 60.12 106 ASP A O 1
ATOM 882 N N . LYS A 1 107 ? -16.456 -15.218 -4.362 1.00 63.59 107 LYS A N 1
ATOM 883 C CA . LYS A 1 107 ? -16.791 -16.452 -3.623 1.00 63.59 107 LYS A CA 1
ATOM 884 C C . LYS A 1 107 ? -15.937 -16.651 -2.366 1.00 63.59 107 LYS A C 1
ATOM 886 O O . LYS A 1 107 ? -16.433 -17.190 -1.375 1.00 63.59 107 LYS A O 1
ATOM 891 N N . ALA A 1 108 ? -14.664 -16.253 -2.396 1.00 59.31 108 ALA A N 1
ATOM 892 C CA . ALA A 1 108 ? -13.757 -16.386 -1.255 1.00 59.31 108 ALA A CA 1
ATOM 893 C C . ALA A 1 108 ? -14.094 -15.387 -0.134 1.00 59.31 108 ALA A C 1
ATOM 895 O O . ALA A 1 108 ? -14.171 -15.781 1.032 1.00 59.31 108 ALA A O 1
ATOM 896 N N . LEU A 1 109 ? -14.386 -14.125 -0.477 1.00 63.16 109 LEU A N 1
ATOM 897 C CA . LEU A 1 109 ? -14.797 -13.107 0.499 1.00 63.16 109 LEU A CA 1
ATOM 898 C C . LEU A 1 109 ? -16.144 -13.437 1.162 1.00 63.16 109 LEU A C 1
ATOM 900 O O . LEU A 1 109 ? -16.274 -13.281 2.378 1.00 63.16 109 LEU A O 1
ATOM 904 N N . GLN A 1 110 ? -17.115 -13.978 0.412 1.00 61.41 110 GLN A N 1
ATOM 905 C CA . GLN A 1 110 ? -18.399 -14.419 0.979 1.00 61.41 110 GLN A CA 1
ATOM 906 C C . GLN A 1 110 ? -18.239 -15.469 2.093 1.00 61.41 110 GLN A C 1
ATOM 908 O O . GLN A 1 110 ? -18.966 -15.418 3.084 1.00 61.41 110 GLN A O 1
ATOM 913 N N . LYS A 1 111 ? -17.268 -16.389 1.981 1.00 59.06 111 LYS A N 1
ATOM 914 C CA . LYS A 1 111 ? -17.008 -17.410 3.016 1.00 59.06 111 LYS A CA 1
ATOM 915 C C . LYS A 1 111 ? -16.357 -16.853 4.289 1.00 59.06 111 LYS A C 1
ATOM 917 O O . LYS A 1 111 ? -16.462 -17.489 5.334 1.00 59.06 111 LYS A O 1
ATOM 922 N N . HIS A 1 112 ? -15.685 -15.702 4.221 1.00 55.72 112 HIS A N 1
ATOM 923 C CA . HIS A 1 112 ? -15.092 -15.049 5.394 1.00 55.72 112 HIS A CA 1
ATOM 924 C C . HIS A 1 112 ? -16.106 -14.149 6.122 1.00 55.72 112 HIS A C 1
ATOM 926 O O . HIS A 1 112 ? -16.138 -14.124 7.354 1.00 55.72 112 HIS A O 1
ATOM 932 N N . SER A 1 113 ? -16.993 -13.466 5.385 1.00 53.62 113 SER A N 1
ATOM 933 C CA . SER A 1 113 ? -18.050 -12.625 5.973 1.00 53.62 113 SER A CA 1
ATOM 934 C C . SER A 1 113 ? -19.022 -13.395 6.875 1.00 53.62 113 SER A C 1
ATOM 936 O O . SER A 1 113 ? -19.528 -12.827 7.838 1.00 53.62 113 SER A O 1
ATOM 938 N N . THR A 1 114 ? -19.255 -14.686 6.627 1.00 53.91 114 THR A N 1
ATOM 939 C CA . THR A 1 114 ? -20.184 -15.502 7.429 1.00 53.91 114 THR A CA 1
ATOM 940 C C . THR A 1 114 ? -19.648 -15.900 8.806 1.00 53.91 114 THR A C 1
ATOM 942 O O . THR A 1 114 ? -20.443 -16.273 9.663 1.00 53.91 114 THR A O 1
ATOM 945 N N . LYS A 1 115 ? -18.334 -15.795 9.061 1.00 49.75 115 LYS A N 1
ATOM 946 C CA . LYS A 1 115 ? -17.742 -16.086 10.384 1.00 49.75 115 LYS A CA 1
ATOM 947 C C . LYS A 1 115 ? -17.526 -14.849 11.260 1.00 49.75 115 LYS A C 1
ATOM 949 O O . LYS A 1 115 ? -17.388 -14.997 12.468 1.00 49.75 115 LYS A O 1
ATOM 954 N N . GLN A 1 116 ? -17.530 -13.642 10.689 1.00 49.22 116 GLN A N 1
ATOM 955 C CA . GLN A 1 116 ? -17.389 -12.393 11.457 1.00 49.22 116 GLN A CA 1
ATOM 956 C C . GLN A 1 116 ? -18.722 -11.782 11.919 1.00 49.22 116 GLN A C 1
ATOM 958 O O . GLN A 1 116 ? -18.721 -10.759 12.592 1.00 49.22 116 GLN A O 1
ATOM 963 N N . SER A 1 117 ? -19.862 -12.410 11.622 1.00 45.50 117 SER A N 1
ATOM 964 C CA . SER A 1 117 ? -21.182 -11.961 12.089 1.00 45.50 117 SER A CA 1
ATOM 965 C C . SER A 1 117 ? -21.520 -12.369 13.531 1.00 45.50 117 SER A C 1
ATOM 967 O O . SER A 1 117 ? -22.598 -12.037 14.009 1.00 45.50 117 SER A O 1
ATOM 969 N N . HIS A 1 118 ? -20.614 -13.048 14.245 1.00 46.66 118 HIS A N 1
ATOM 970 C CA . HIS A 1 118 ? -20.755 -13.357 15.676 1.00 46.66 118 HIS A CA 1
ATOM 971 C C . HIS A 1 118 ? -19.767 -12.548 16.530 1.00 46.66 118 HIS A C 1
ATOM 973 O O . HIS A 1 118 ? -19.082 -13.080 17.399 1.00 46.66 118 HIS A O 1
ATOM 979 N N . THR A 1 119 ? -19.670 -11.241 16.298 1.00 45.28 119 THR A N 1
ATOM 980 C CA . THR A 1 119 ? -19.219 -10.319 17.347 1.00 45.28 119 THR A CA 1
ATOM 981 C C . THR A 1 119 ? -20.452 -9.833 18.096 1.00 45.28 119 THR A C 1
ATOM 983 O O . THR A 1 119 ? -21.362 -9.284 17.487 1.00 45.28 119 THR A O 1
ATOM 986 N N . ILE A 1 120 ? -20.475 -10.018 19.418 1.00 54.72 120 ILE A N 1
ATOM 987 C CA . ILE A 1 120 ? -21.585 -9.701 20.344 1.00 54.72 120 ILE A CA 1
ATOM 988 C C . ILE A 1 120 ? -21.994 -8.209 20.315 1.00 54.72 120 ILE A C 1
ATOM 990 O O . ILE A 1 120 ? -22.993 -7.817 20.910 1.00 54.72 120 ILE A O 1
ATOM 994 N N . VAL A 1 121 ? -21.257 -7.357 19.597 1.00 54.00 121 VAL A N 1
ATOM 995 C CA . VAL A 1 121 ? -21.516 -5.922 19.515 1.00 54.00 121 VAL A CA 1
ATOM 996 C C . VAL A 1 121 ? -21.539 -5.469 18.059 1.00 54.00 121 VAL A C 1
ATOM 998 O O . VAL A 1 121 ? -20.557 -5.593 17.326 1.00 54.00 121 VAL A O 1
ATOM 1001 N N . SER A 1 122 ? -22.675 -4.911 17.656 1.00 48.31 122 SER A N 1
ATOM 1002 C CA . SER A 1 122 ? -22.884 -4.244 16.376 1.00 48.31 122 SER A CA 1
ATOM 1003 C C . SER A 1 122 ? -21.953 -3.034 16.268 1.00 48.31 122 SER A C 1
ATOM 1005 O O . SER A 1 122 ? -22.102 -2.061 17.008 1.00 48.31 122 SER A O 1
ATOM 1007 N N . ILE A 1 123 ? -21.001 -3.054 15.333 1.00 53.03 123 ILE A N 1
ATOM 1008 C CA . ILE A 1 123 ? -20.243 -1.850 14.970 1.00 53.03 123 ILE A CA 1
ATOM 1009 C C . ILE A 1 123 ? -21.206 -0.931 14.212 1.00 53.03 123 ILE A C 1
ATOM 1011 O O . ILE A 1 123 ? -21.419 -1.079 13.008 1.00 53.03 123 ILE A O 1
ATOM 1015 N N . ASN A 1 124 ? -21.821 0.014 14.925 1.00 58.34 124 ASN A N 1
ATOM 1016 C CA . ASN A 1 124 ? -22.549 1.112 14.302 1.00 58.34 124 ASN A CA 1
ATOM 1017 C C . ASN A 1 124 ? -21.547 1.949 13.498 1.00 58.34 124 ASN A C 1
ATOM 1019 O O . ASN A 1 124 ? -20.748 2.693 14.066 1.00 58.34 124 ASN A O 1
ATOM 1023 N N . LYS A 1 125 ? -21.578 1.824 12.164 1.00 52.62 125 LYS A N 1
ATOM 1024 C CA . LYS A 1 125 ? -20.919 2.777 11.263 1.00 52.62 125 LYS A CA 1
ATOM 1025 C C . LYS A 1 125 ? -21.378 4.177 11.660 1.00 52.62 125 LYS A C 1
ATOM 1027 O O . LYS A 1 125 ? -22.567 4.478 11.584 1.00 52.62 125 LYS A O 1
ATOM 1032 N N . GLN A 1 126 ? -20.442 5.022 12.080 1.00 50.66 126 GLN A N 1
ATOM 1033 C CA . GLN A 1 126 ? -20.725 6.418 12.370 1.00 50.66 126 GLN A CA 1
ATOM 1034 C C . GLN A 1 126 ? -21.138 7.092 11.058 1.00 50.66 126 GLN A C 1
ATOM 1036 O O . GLN A 1 126 ? -20.304 7.372 10.196 1.00 50.66 126 GLN A O 1
ATOM 1041 N N . TYR A 1 127 ? -22.444 7.288 10.872 1.00 45.12 127 TYR A N 1
ATOM 1042 C CA . TYR A 1 127 ? -22.952 8.146 9.812 1.00 45.12 127 TYR A CA 1
ATOM 1043 C C . TYR A 1 127 ? -22.372 9.541 10.028 1.00 45.12 127 TYR A C 1
ATOM 1045 O O . TYR A 1 127 ? -22.361 10.055 11.145 1.00 45.12 127 TYR A O 1
ATOM 1053 N N . ASN A 1 128 ? -21.858 10.121 8.946 1.00 50.06 128 ASN A N 1
ATOM 1054 C CA . ASN A 1 128 ? -21.327 11.474 8.899 1.00 50.06 128 ASN A CA 1
ATOM 1055 C C . ASN A 1 128 ? -22.319 12.419 9.605 1.00 50.06 128 ASN A C 1
ATOM 1057 O O . ASN A 1 128 ? -23.446 12.588 9.135 1.00 50.06 128 ASN A O 1
ATOM 1061 N N . ASN A 1 129 ? -21.938 12.963 10.766 1.00 54.81 129 ASN A N 1
ATOM 1062 C CA . ASN A 1 129 ? -22.805 13.848 11.538 1.00 54.81 129 ASN A CA 1
ATOM 1063 C C . ASN A 1 129 ? -23.112 15.071 10.670 1.00 54.81 129 ASN A C 1
ATOM 1065 O O . ASN A 1 129 ? -22.230 15.889 10.402 1.00 54.81 129 ASN A O 1
ATOM 1069 N N . LYS A 1 130 ? -24.371 15.201 10.236 1.00 56.69 130 LYS A N 1
ATOM 1070 C CA . LYS A 1 130 ? -24.913 16.481 9.768 1.00 56.69 130 LYS A CA 1
ATOM 1071 C C . LYS A 1 130 ? -24.537 17.529 10.818 1.00 56.69 130 LYS A C 1
ATOM 1073 O O . LYS A 1 130 ? -24.642 17.244 12.009 1.00 56.69 130 LYS A O 1
ATOM 1078 N N . GLN A 1 131 ? -24.073 18.706 10.400 1.00 53.75 131 GLN A N 1
ATOM 1079 C CA . GLN A 1 131 ? -23.802 19.803 11.329 1.00 53.75 131 GLN A CA 1
ATOM 1080 C C . GLN A 1 131 ? -25.094 20.117 12.093 1.00 53.75 131 GLN A C 1
ATOM 1082 O O . GLN A 1 131 ? -26.007 20.743 11.560 1.00 53.75 131 GLN A O 1
ATOM 1087 N N . VAL A 1 132 ? -25.202 19.619 13.324 1.00 60.94 132 VAL A N 1
ATOM 1088 C CA . VAL A 1 132 ? -26.331 19.913 14.200 1.00 60.94 132 VAL A CA 1
ATOM 1089 C C . VAL A 1 132 ? -26.187 21.380 14.588 1.00 60.94 132 VAL A C 1
ATOM 1091 O O . VAL A 1 132 ? -25.224 21.769 15.251 1.00 60.94 132 VAL A O 1
ATOM 1094 N N . THR A 1 133 ? -27.103 22.217 14.110 1.00 75.00 133 THR A N 1
ATOM 1095 C CA . THR A 1 133 ? -27.115 23.649 14.419 1.00 75.00 133 THR A CA 1
ATOM 1096 C C . THR A 1 133 ? -27.361 23.866 15.917 1.00 75.00 133 THR A C 1
ATOM 1098 O O . THR A 1 133 ? -27.929 23.011 16.600 1.00 75.00 133 THR A O 1
ATOM 1101 N N . MET A 1 134 ? -26.935 25.016 16.453 1.00 77.19 134 MET A N 1
ATOM 1102 C CA . MET A 1 134 ? -27.173 25.399 17.858 1.00 77.19 134 MET A CA 1
ATOM 1103 C C . MET A 1 134 ? -28.645 25.243 18.266 1.00 77.19 134 MET A C 1
ATOM 1105 O O . MET A 1 134 ? -28.935 24.686 19.322 1.00 77.19 134 MET A O 1
ATOM 1109 N N . ASN A 1 135 ? -29.562 25.641 17.381 1.00 79.38 135 ASN A N 1
ATOM 1110 C CA . ASN A 1 135 ? -31.005 25.562 17.608 1.00 79.38 135 ASN A CA 1
ATOM 1111 C C . ASN A 1 135 ? -31.488 24.122 17.823 1.00 79.38 135 ASN A C 1
ATOM 1113 O O . ASN A 1 135 ? -32.297 23.877 18.712 1.00 79.38 135 ASN A O 1
ATOM 1117 N N . ASN A 1 136 ? -30.952 23.157 17.068 1.00 82.56 136 ASN A N 1
ATOM 1118 C CA . ASN A 1 136 ? -31.330 21.751 17.217 1.00 82.56 136 ASN A CA 1
ATOM 1119 C C . ASN A 1 136 ? -30.860 21.186 18.564 1.00 82.56 136 ASN A C 1
ATOM 1121 O O . ASN A 1 136 ? -31.610 20.480 19.230 1.00 82.56 136 ASN A O 1
ATOM 1125 N N . ARG A 1 137 ? -29.650 21.550 19.007 1.00 84.81 137 ARG A N 1
ATOM 1126 C CA . ARG A 1 137 ? -29.113 21.115 20.310 1.00 84.81 137 ARG A CA 1
ATOM 1127 C C . ARG A 1 137 ? -29.888 21.717 21.478 1.00 84.81 137 ARG A C 1
ATOM 1129 O O . ARG A 1 137 ? -30.106 21.043 22.480 1.00 84.81 137 ARG A O 1
ATOM 1136 N N . LYS A 1 138 ? -30.342 22.965 21.335 1.00 85.19 138 LYS A N 1
ATOM 1137 C CA . LYS A 1 138 ? -31.234 23.607 22.306 1.00 85.19 138 LYS A CA 1
ATOM 1138 C C . LYS A 1 138 ? -32.603 22.916 22.351 1.00 85.19 138 LYS A C 1
ATOM 1140 O O . LYS A 1 138 ? -33.094 22.614 23.430 1.00 85.19 138 LYS A O 1
ATOM 1145 N N . ALA A 1 139 ? -33.180 22.571 21.199 1.00 85.44 139 ALA A N 1
ATOM 1146 C CA . ALA A 1 139 ? -34.451 21.845 21.142 1.00 85.44 139 ALA A CA 1
ATOM 1147 C C . ALA A 1 139 ? -34.378 20.461 21.816 1.00 85.44 139 ALA A C 1
ATOM 1149 O O . ALA A 1 139 ? -35.293 20.079 22.547 1.00 85.44 139 ALA A O 1
ATOM 1150 N N . GLU A 1 140 ? -33.280 19.723 21.624 1.00 86.81 140 GLU A N 1
ATOM 1151 C CA . GLU A 1 140 ? -33.050 18.453 22.327 1.00 86.81 140 GLU A CA 1
ATOM 1152 C C . GLU A 1 140 ? -32.927 18.646 23.842 1.00 86.81 140 GLU A C 1
ATOM 1154 O O . GLU A 1 140 ? -33.512 17.880 24.609 1.00 86.81 140 GLU A O 1
ATOM 1159 N N . PHE A 1 141 ? -32.228 19.697 24.280 1.00 87.88 141 PHE A N 1
ATOM 1160 C CA . PHE A 1 141 ? -32.125 20.049 25.696 1.00 87.88 141 PHE A CA 1
ATOM 1161 C C . PHE A 1 141 ? -33.503 20.329 26.318 1.00 87.88 141 PHE A C 1
ATOM 1163 O O . PHE A 1 141 ? -33.815 19.818 27.395 1.00 87.88 141 PHE A O 1
ATOM 1170 N N . ASN A 1 142 ? -34.367 21.052 25.604 1.00 85.69 142 ASN A N 1
ATOM 1171 C CA . ASN A 1 142 ? -35.711 21.399 26.077 1.00 85.69 142 ASN A CA 1
ATOM 1172 C C . ASN A 1 142 ? -36.628 20.179 26.150 1.00 85.69 142 ASN A C 1
ATOM 1174 O O . ASN A 1 142 ? -37.438 20.062 27.070 1.00 85.69 142 ASN A O 1
ATOM 1178 N N . LYS A 1 143 ? -36.467 19.227 25.226 1.00 87.94 143 LYS A N 1
ATOM 1179 C CA . LYS A 1 143 ? -37.183 17.949 25.279 1.00 87.94 143 LYS A CA 1
ATOM 1180 C C . LYS A 1 143 ? -36.846 17.167 26.553 1.00 87.94 143 LYS A C 1
ATOM 1182 O O . LYS A 1 143 ? -37.748 16.618 27.172 1.00 87.94 143 LYS A O 1
ATOM 1187 N N . LEU A 1 144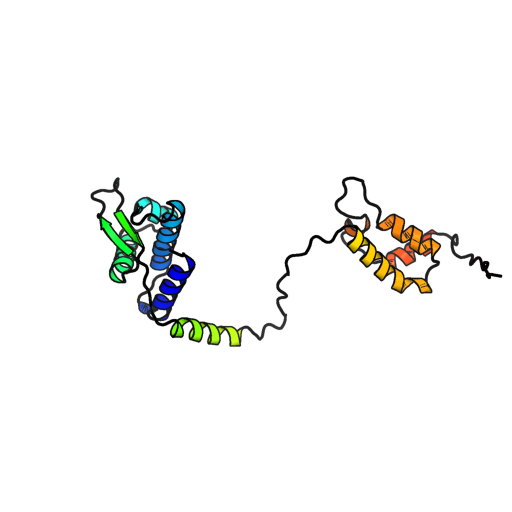 ? -35.580 17.165 26.973 1.00 85.75 144 LEU A N 1
ATOM 1188 C CA . LEU A 1 144 ? -35.158 16.508 28.216 1.00 85.75 144 LEU A CA 1
ATOM 1189 C C . LEU A 1 144 ? -35.684 17.226 29.469 1.00 85.75 144 LEU A C 1
ATOM 1191 O O . LEU A 1 144 ? -35.970 16.583 30.475 1.00 85.75 144 LEU A O 1
ATOM 1195 N N . LEU A 1 145 ? -35.831 18.553 29.425 1.00 85.94 145 LEU A N 1
ATOM 1196 C CA . LEU A 1 145 ? -36.472 19.303 30.509 1.00 85.94 145 LEU A CA 1
ATOM 1197 C C . LEU A 1 145 ? -37.981 19.050 30.587 1.00 85.94 145 LEU A C 1
ATOM 1199 O O . LEU A 1 145 ? -38.538 19.083 31.684 1.00 85.94 145 LEU A O 1
ATOM 1203 N N . ALA A 1 146 ? -38.634 18.748 29.460 1.00 82.69 146 ALA A N 1
ATOM 1204 C CA . ALA A 1 146 ? -40.064 18.452 29.422 1.00 82.69 146 ALA A CA 1
ATOM 1205 C C . ALA A 1 146 ? -40.449 17.260 30.317 1.00 82.69 146 ALA A C 1
ATOM 1207 O O . ALA A 1 146 ? -41.493 17.299 30.960 1.00 82.69 146 ALA A O 1
ATOM 1208 N N . GLU A 1 147 ? -39.573 16.258 30.440 1.00 86.50 147 GLU A N 1
ATOM 1209 C CA . GLU A 1 147 ? -39.752 15.094 31.328 1.00 86.50 147 GLU A CA 1
ATOM 1210 C C . GLU A 1 147 ? -39.775 15.464 32.824 1.00 86.50 147 GLU A C 1
ATOM 1212 O O . GLU A 1 147 ? -40.167 14.665 33.672 1.00 86.50 147 GLU A O 1
ATOM 1217 N N . HIS A 1 148 ? -39.356 16.683 33.170 1.00 83.25 148 HIS A N 1
ATOM 1218 C CA . HIS A 1 148 ? -39.282 17.180 34.540 1.00 83.25 148 HIS A CA 1
ATOM 1219 C C . HIS A 1 148 ? -40.293 18.295 34.850 1.00 83.25 148 HIS A C 1
ATOM 1221 O O . HIS A 1 148 ? -40.281 18.810 35.971 1.00 83.25 148 HIS A O 1
ATOM 1227 N N . LYS A 1 149 ? -41.188 18.628 33.907 1.00 79.44 149 LYS A N 1
ATOM 1228 C CA . LYS A 1 149 ? -42.209 19.682 34.061 1.00 79.44 149 LYS A CA 1
ATOM 1229 C C . LYS A 1 149 ? -43.177 19.450 35.216 1.00 79.44 149 LYS A C 1
ATOM 1231 O O . LYS A 1 149 ? -43.564 20.399 35.876 1.00 79.44 149 LYS A O 1
ATOM 1236 N N . GLU A 1 150 ? -43.520 18.200 35.513 1.00 81.94 150 GLU A N 1
ATOM 1237 C CA . GLU A 1 150 ? -44.449 17.883 36.610 1.00 81.94 150 GLU A CA 1
ATOM 1238 C C . GLU A 1 150 ? -43.825 18.058 38.004 1.00 81.94 150 GLU A C 1
ATOM 1240 O O . GLU A 1 150 ? -44.532 18.168 39.002 1.00 81.94 150 GLU A O 1
ATOM 1245 N N . LYS A 1 151 ? -42.489 18.066 38.103 1.00 83.31 151 LYS A N 1
ATOM 1246 C CA . LYS A 1 151 ? -41.770 18.041 39.387 1.00 83.31 151 LYS A CA 1
ATOM 1247 C C . LYS A 1 151 ? -41.238 19.409 39.818 1.00 83.31 151 LYS A C 1
ATOM 1249 O O . LYS A 1 151 ? -40.913 19.594 40.996 1.00 83.31 151 LYS A O 1
ATOM 1254 N N . TYR A 1 152 ? -41.090 20.335 38.876 1.00 85.62 152 TYR A N 1
ATOM 1255 C CA . TYR A 1 152 ? -40.476 21.637 39.104 1.00 85.62 152 TYR A CA 1
ATOM 1256 C C . TYR A 1 152 ? -41.318 22.739 38.457 1.00 85.62 152 TYR A C 1
ATOM 1258 O O . TYR A 1 152 ? -41.836 22.525 37.365 1.00 85.62 152 TYR A O 1
ATOM 1266 N N . PRO A 1 153 ? -41.431 23.912 39.099 1.00 86.25 153 PRO A N 1
ATOM 1267 C CA . PRO A 1 153 ? -42.203 25.027 38.566 1.00 86.25 153 PRO A CA 1
ATOM 1268 C C . PRO A 1 153 ? -41.604 25.535 37.250 1.00 86.25 153 PRO A C 1
ATOM 1270 O O . PRO A 1 153 ? -40.382 25.565 37.083 1.00 86.25 153 PRO A O 1
ATOM 1273 N N . GLU A 1 154 ? -42.467 25.971 36.334 1.00 82.69 154 GLU A N 1
ATOM 1274 C CA . GLU A 1 154 ? -42.093 26.368 34.969 1.00 82.69 154 GLU A CA 1
ATOM 1275 C C . GLU A 1 154 ? -41.018 27.461 34.959 1.00 82.69 154 GLU A C 1
ATOM 1277 O O . GLU A 1 154 ? -39.964 27.290 34.353 1.00 82.69 154 GLU A O 1
ATOM 1282 N N . LYS A 1 155 ? -41.197 28.498 35.783 1.00 85.62 155 LYS A N 1
ATOM 1283 C CA . LYS A 1 155 ? -40.227 29.590 35.945 1.00 85.62 155 LYS A CA 1
ATOM 1284 C C . LYS A 1 155 ? -38.817 29.102 36.311 1.00 85.62 155 LYS A C 1
ATOM 1286 O O . LYS A 1 155 ? -37.820 29.638 35.836 1.00 85.62 155 LYS A O 1
ATOM 1291 N N . MET A 1 156 ? -38.718 28.066 37.143 1.00 87.19 156 MET A N 1
ATOM 1292 C CA . MET A 1 156 ? -37.430 27.487 37.532 1.00 87.19 156 MET A CA 1
ATOM 1293 C C . MET A 1 156 ? -36.784 26.722 36.369 1.00 87.19 156 MET A C 1
ATOM 1295 O O . MET A 1 156 ? -35.559 26.738 36.230 1.00 87.19 156 MET A O 1
ATOM 1299 N N . LEU A 1 157 ? -37.586 26.044 35.545 1.00 87.94 157 LEU A N 1
ATOM 1300 C CA . LEU A 1 157 ? -37.110 25.328 34.361 1.00 87.94 157 LEU A CA 1
ATOM 1301 C C . LEU A 1 157 ? -36.636 26.297 33.272 1.00 87.94 157 LEU A C 1
ATOM 1303 O O . LEU A 1 157 ? -35.591 26.043 32.673 1.00 87.94 157 LEU A O 1
ATOM 1307 N N . ASP A 1 158 ? -37.325 27.421 33.088 1.00 87.44 158 ASP A N 1
ATOM 1308 C CA . ASP A 1 158 ? -36.950 28.462 32.122 1.00 87.44 158 ASP A CA 1
ATOM 1309 C C . ASP A 1 158 ? -35.623 29.133 32.488 1.00 87.44 158 ASP A C 1
ATOM 1311 O O . ASP A 1 158 ? -34.731 29.319 31.649 1.00 87.44 158 ASP A O 1
ATOM 1315 N N . GLU A 1 159 ? -35.447 29.463 33.768 1.00 89.12 159 GLU A N 1
ATOM 1316 C CA . GLU A 1 159 ? -34.183 29.999 34.267 1.00 89.12 159 GLU A CA 1
ATOM 1317 C C . GLU A 1 159 ? -33.061 28.951 34.135 1.00 89.12 159 GLU A C 1
ATOM 1319 O O . GLU A 1 159 ? -31.930 29.286 33.761 1.00 89.12 159 GLU A O 1
ATOM 1324 N N . PHE A 1 160 ? -33.373 27.667 34.363 1.00 91.44 160 PHE A N 1
ATOM 1325 C CA . PHE A 1 160 ? -32.424 26.558 34.227 1.00 91.44 160 PHE A CA 1
ATOM 1326 C C . PHE A 1 160 ? -31.973 26.379 32.784 1.00 91.44 160 PHE A C 1
ATOM 1328 O O . PHE A 1 160 ? -30.772 26.240 32.525 1.00 91.44 160 PHE A O 1
ATOM 1335 N N . GLU A 1 161 ? -32.915 26.416 31.846 1.00 90.69 161 GLU A N 1
ATOM 1336 C CA . GLU A 1 161 ? -32.637 26.391 30.418 1.00 90.69 161 GLU A CA 1
ATOM 1337 C C . GLU A 1 161 ? -31.751 27.567 30.018 1.00 90.69 161 GLU A C 1
ATOM 1339 O O . GLU A 1 161 ? -30.694 27.363 29.415 1.00 90.69 161 GLU A O 1
ATOM 1344 N N . SER A 1 162 ? -32.137 28.783 30.399 1.00 88.88 162 SER A N 1
ATOM 1345 C CA . SER A 1 162 ? -31.422 30.011 30.042 1.00 88.88 162 SER A CA 1
ATOM 1346 C C . SER A 1 162 ? -29.971 29.983 30.522 1.00 88.88 162 SER A C 1
ATOM 1348 O O . SER A 1 162 ? -29.055 30.291 29.760 1.00 88.88 162 SER A O 1
ATOM 1350 N N . TYR A 1 163 ? -29.738 29.527 31.755 1.00 92.12 163 TYR A N 1
ATOM 1351 C CA . TYR A 1 163 ? -28.391 29.415 32.309 1.00 92.12 163 TYR A CA 1
ATOM 1352 C C . TYR A 1 163 ? -27.546 28.351 31.596 1.00 92.12 163 TYR A C 1
ATOM 1354 O O . TYR A 1 163 ? -26.375 28.578 31.290 1.00 92.12 163 TYR A O 1
ATOM 1362 N N . TRP A 1 164 ? -28.101 27.165 31.333 1.00 92.38 164 TRP A N 1
ATOM 1363 C CA . TRP A 1 164 ? -27.324 26.048 30.780 1.00 92.38 164 TRP A CA 1
ATOM 1364 C C . TRP A 1 164 ? -27.155 26.088 29.262 1.00 92.38 164 TRP A C 1
ATOM 1366 O O . TRP A 1 164 ? -26.186 25.512 28.752 1.00 92.38 164 TRP A O 1
ATOM 1376 N N . THR A 1 165 ? -28.040 26.795 28.564 1.00 90.56 165 THR A N 1
ATOM 1377 C CA . THR A 1 165 ? -27.955 27.052 27.119 1.00 90.56 165 THR A CA 1
ATOM 1378 C C . THR A 1 165 ? -27.209 28.348 26.784 1.00 90.56 165 THR A C 1
ATOM 1380 O O . THR A 1 165 ? -26.990 28.637 25.610 1.00 90.56 165 THR A O 1
ATOM 1383 N N . GLU A 1 166 ? -26.732 29.082 27.797 1.00 89.88 166 GLU A N 1
ATOM 1384 C CA . GLU A 1 166 ? -25.878 30.260 27.633 1.00 89.88 166 GLU A CA 1
ATOM 1385 C C . GLU A 1 166 ? -24.638 29.935 26.779 1.00 89.88 166 GLU A C 1
ATOM 1387 O O . GLU A 1 166 ? -23.932 28.940 27.002 1.00 89.88 166 GLU A O 1
ATOM 1392 N N . HIS A 1 167 ? -24.357 30.800 25.806 1.00 89.88 167 HIS A N 1
ATOM 1393 C CA . HIS A 1 167 ? -23.144 30.768 25.000 1.00 89.88 167 HIS A CA 1
ATOM 1394 C C . HIS A 1 167 ? -22.722 32.195 24.620 1.00 89.88 167 HIS A C 1
ATOM 1396 O O . HIS A 1 167 ? -23.562 33.069 24.412 1.00 89.88 167 HIS A O 1
ATOM 1402 N N . GLY A 1 168 ? -21.415 32.439 24.509 1.00 85.81 168 GLY A N 1
ATOM 1403 C CA . GLY A 1 168 ? -20.885 33.707 24.005 1.00 85.81 168 GLY A CA 1
ATOM 1404 C C . GLY A 1 168 ? -21.086 33.884 22.490 1.00 85.81 168 GLY A C 1
ATOM 1405 O O . GLY A 1 168 ? -21.407 32.921 21.787 1.00 85.81 168 GLY A O 1
ATOM 1406 N N . PRO A 1 169 ? -20.836 35.091 21.947 1.00 80.50 169 PRO A N 1
ATOM 1407 C CA . PRO A 1 169 ? -21.001 35.384 20.517 1.00 80.50 169 PRO A CA 1
ATOM 1408 C C . PRO A 1 169 ? -20.075 34.552 19.614 1.00 80.50 169 PRO A C 1
ATOM 1410 O O . PRO A 1 169 ? -20.425 34.255 18.478 1.00 80.50 169 PRO A O 1
ATOM 1413 N N . ASN A 1 170 ? -18.920 34.125 20.137 1.00 83.38 170 ASN A N 1
ATOM 1414 C CA . ASN A 1 170 ? -17.932 33.314 19.416 1.00 83.38 170 ASN A CA 1
ATOM 1415 C C . ASN A 1 170 ? -17.884 31.848 19.893 1.00 83.38 170 ASN A C 1
ATOM 1417 O O . ASN A 1 170 ? -17.008 31.084 19.478 1.00 83.38 170 ASN A O 1
ATOM 1421 N N . ASP A 1 171 ? -18.787 31.440 20.788 1.00 84.50 171 ASP A N 1
ATOM 1422 C CA . ASP A 1 171 ? -18.777 30.092 21.351 1.00 84.50 171 ASP A CA 1
ATOM 1423 C C . ASP A 1 171 ? -19.376 29.064 20.383 1.00 84.50 171 ASP A C 1
ATOM 1425 O O . ASP A 1 171 ? -20.479 29.216 19.866 1.00 84.50 171 ASP A O 1
ATOM 1429 N N . LYS A 1 172 ? -18.678 27.936 20.207 1.00 84.75 172 LYS A N 1
ATOM 1430 C CA . LYS A 1 172 ? -19.185 26.781 19.439 1.00 84.75 172 LYS A CA 1
ATOM 1431 C C . LYS A 1 172 ? -20.030 25.814 20.278 1.00 84.75 172 LYS A C 1
ATOM 1433 O O . LYS A 1 172 ? -20.656 24.910 19.721 1.00 84.75 172 LYS A O 1
ATOM 1438 N N . LYS A 1 173 ? -20.036 25.969 21.605 1.00 90.19 173 LYS A N 1
ATOM 1439 C CA . LYS A 1 173 ? -20.694 25.068 22.563 1.00 90.19 173 LYS A CA 1
ATOM 1440 C C . LYS A 1 173 ? -21.462 25.848 23.629 1.00 90.19 173 LYS A C 1
ATOM 1442 O O . LYS A 1 173 ? -20.948 26.856 24.113 1.00 90.19 173 LYS A O 1
ATOM 1447 N N . MET A 1 174 ? -22.625 25.338 24.028 1.00 90.19 174 MET A N 1
ATOM 1448 C CA . MET A 1 174 ? -23.412 25.865 25.154 1.00 90.19 174 MET A CA 1
ATOM 1449 C C . MET A 1 174 ? -22.782 25.484 26.501 1.00 90.19 174 MET A C 1
ATOM 1451 O O . MET A 1 174 ? -21.998 24.530 26.580 1.00 90.19 174 MET A O 1
ATOM 1455 N N . ARG A 1 175 ? -23.110 26.209 27.579 1.00 92.12 175 ARG A N 1
ATOM 1456 C CA . ARG A 1 175 ? -22.526 26.006 28.921 1.00 92.12 175 ARG A CA 1
ATOM 1457 C C . ARG A 1 175 ? -22.586 24.544 29.393 1.00 92.12 175 ARG A C 1
ATOM 1459 O O . ARG A 1 175 ? -21.610 24.063 29.977 1.00 92.12 175 ARG A O 1
ATOM 1466 N N . PHE A 1 176 ? -23.676 23.819 29.128 1.00 92.12 176 PHE A N 1
ATOM 1467 C CA . PHE A 1 176 ? -23.802 22.413 29.545 1.00 92.12 176 PHE A CA 1
ATOM 1468 C C . PHE A 1 176 ? -22.830 21.468 28.819 1.00 92.12 176 PHE A C 1
ATOM 1470 O O . PHE A 1 176 ? -22.302 20.540 29.428 1.00 92.12 176 PHE A O 1
ATOM 1477 N N . GLU A 1 177 ? -22.522 21.737 27.551 1.00 89.75 177 GLU A N 1
ATOM 1478 C CA . GLU A 1 177 ? -21.649 20.905 26.707 1.00 89.75 177 GLU A CA 1
ATOM 1479 C C . GLU A 1 177 ? -20.160 21.090 27.010 1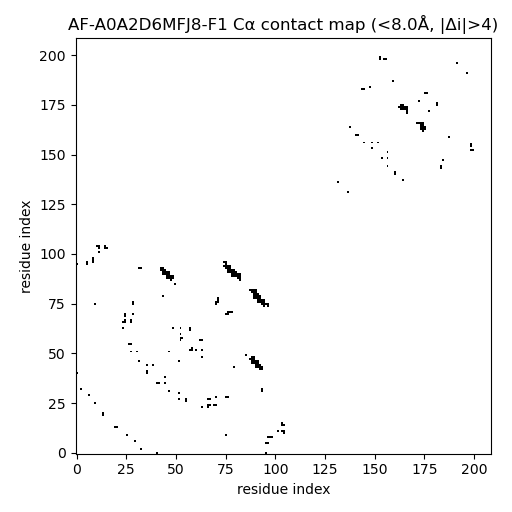.00 89.75 177 GLU A C 1
ATOM 1481 O O . GLU A 1 177 ? -19.313 20.323 26.549 1.00 89.75 177 GLU A O 1
ATOM 1486 N N . LYS A 1 178 ? -19.827 22.145 27.758 1.00 90.81 178 LYS A N 1
ATOM 1487 C CA . LYS A 1 178 ? -18.475 22.391 28.267 1.00 90.81 178 LYS A CA 1
ATOM 1488 C C . LYS A 1 178 ? -18.162 21.516 29.492 1.00 90.81 178 LYS A C 1
ATOM 1490 O O . LYS A 1 178 ? -17.020 21.492 29.939 1.00 90.81 178 LYS A O 1
ATOM 1495 N N . GLN A 1 179 ? -19.147 20.805 30.048 1.00 88.19 179 GLN A N 1
ATOM 1496 C CA . GLN A 1 179 ? -18.958 19.916 31.195 1.00 88.19 179 GLN A CA 1
ATOM 1497 C C . GLN A 1 179 ? -18.484 18.526 30.749 1.00 88.19 179 GLN A C 1
ATOM 1499 O O . GLN A 1 179 ? -18.968 17.987 29.758 1.00 88.19 179 GLN A O 1
ATOM 1504 N N . THR A 1 180 ? -17.592 17.903 31.524 1.00 86.50 180 THR A N 1
ATOM 1505 C CA . THR A 1 180 ? -17.176 16.503 31.307 1.00 86.50 180 THR A CA 1
ATOM 1506 C C . THR A 1 180 ? -18.319 15.512 31.543 1.00 86.50 180 THR A C 1
ATOM 1508 O O . THR A 1 180 ? -18.336 14.434 30.960 1.00 86.50 180 THR A O 1
ATOM 1511 N N . SER A 1 181 ? -19.289 15.878 32.387 1.00 86.81 181 SER A N 1
ATOM 1512 C CA . SER A 1 181 ? -20.529 15.133 32.607 1.00 86.81 181 SER A CA 1
ATOM 1513 C C . SER A 1 181 ? -21.686 16.073 32.966 1.00 86.81 181 SER A C 1
ATOM 1515 O O . SER A 1 181 ? -21.515 17.078 33.671 1.00 86.81 181 SER A O 1
ATOM 1517 N N . PHE A 1 182 ? -22.891 15.746 32.489 1.00 90.25 182 PHE A N 1
ATOM 1518 C CA . PHE A 1 182 ? -24.075 16.578 32.684 1.00 90.25 182 PHE A CA 1
ATOM 1519 C C . PHE A 1 182 ? -25.324 15.741 32.995 1.00 90.25 182 PHE A C 1
ATOM 1521 O O . PHE A 1 182 ? -25.904 15.120 32.115 1.00 90.25 182 PHE A O 1
ATOM 1528 N N . SER A 1 183 ? -25.743 15.728 34.265 1.00 90.69 183 SER A N 1
ATOM 1529 C CA . SER A 1 183 ? -26.991 15.092 34.710 1.00 90.69 183 SER A CA 1
ATOM 1530 C C . SER A 1 183 ? -28.033 16.161 35.037 1.00 90.69 183 SER A C 1
ATOM 1532 O O . SER A 1 183 ? -27.871 16.900 36.014 1.00 90.69 183 SER A O 1
ATOM 1534 N N . ILE A 1 184 ? -29.097 16.223 34.230 1.00 89.56 184 ILE A N 1
ATOM 1535 C CA . ILE A 1 184 ? -30.193 17.197 34.361 1.00 89.56 184 ILE A CA 1
ATOM 1536 C C . ILE A 1 184 ? -30.893 17.038 35.715 1.00 89.56 184 ILE A C 1
ATOM 1538 O O . ILE A 1 184 ? -30.903 17.977 36.508 1.00 89.56 184 ILE A O 1
ATOM 1542 N N . ALA A 1 185 ? -31.346 15.826 36.050 1.00 88.88 185 ALA A N 1
ATOM 1543 C CA . ALA A 1 185 ? -32.050 15.543 37.303 1.00 88.88 185 ALA A CA 1
ATOM 1544 C C . ALA A 1 185 ? -31.267 15.971 38.563 1.00 88.88 185 ALA A C 1
ATOM 1546 O O . ALA A 1 185 ? -31.814 16.610 39.464 1.00 88.88 185 ALA A O 1
ATOM 1547 N N . ARG A 1 186 ? -29.957 15.677 38.625 1.00 89.81 186 ARG A N 1
ATOM 1548 C CA . ARG A 1 186 ? -29.108 16.075 39.767 1.00 89.81 186 ARG A CA 1
ATOM 1549 C C . ARG A 1 186 ? -28.962 17.590 39.878 1.00 89.81 186 ARG A C 1
ATOM 1551 O O . ARG A 1 186 ? -28.926 18.121 40.988 1.00 89.81 186 ARG A O 1
ATOM 1558 N N . ARG A 1 187 ? -28.836 18.289 38.748 1.00 91.31 187 ARG A N 1
ATOM 1559 C CA . ARG A 1 187 ? -28.652 19.745 38.728 1.00 91.31 187 ARG A CA 1
ATOM 1560 C C . ARG A 1 187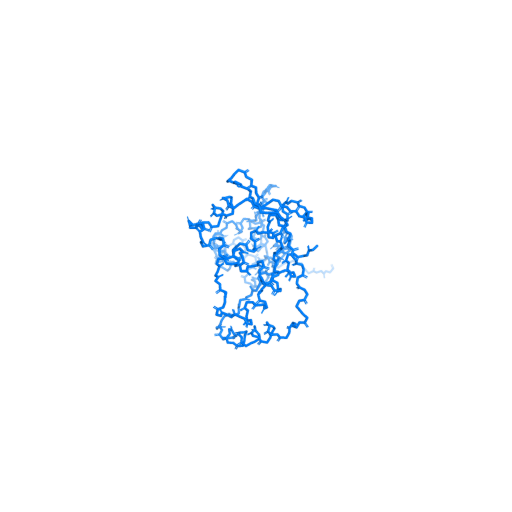 ? -29.956 20.483 39.023 1.00 91.31 187 ARG A C 1
ATOM 1562 O O . ARG A 1 187 ? -29.901 21.426 39.804 1.00 91.31 187 ARG A O 1
ATOM 1569 N N . LEU A 1 188 ? -31.095 20.001 38.524 1.00 90.19 188 LEU A N 1
ATOM 1570 C CA . LEU A 1 188 ? -32.427 20.496 38.893 1.00 90.19 188 LEU A CA 1
ATOM 1571 C C . LEU A 1 188 ? -32.685 20.351 40.396 1.00 90.19 188 LEU A C 1
ATOM 1573 O O . LEU A 1 188 ? -33.046 21.320 41.059 1.00 90.19 188 LEU A O 1
ATOM 1577 N N . SER A 1 189 ? -32.393 19.181 40.975 1.00 88.69 189 SER A N 1
ATOM 1578 C CA . SER A 1 189 ? -32.506 18.985 42.426 1.00 88.69 189 SER A CA 1
ATOM 1579 C C . SER A 1 189 ? -31.652 19.980 43.217 1.00 88.69 189 SER A C 1
ATOM 1581 O O . SER A 1 189 ? -32.120 20.524 44.212 1.00 88.69 189 SER A O 1
ATOM 1583 N N . ARG A 1 190 ? -30.413 20.239 42.779 1.00 88.06 190 ARG A N 1
ATOM 1584 C CA . ARG A 1 190 ? -29.524 21.211 43.437 1.00 88.06 190 ARG A CA 1
ATOM 1585 C C . ARG A 1 190 ? -29.996 22.649 43.269 1.00 88.06 190 ARG A C 1
ATOM 1587 O O . ARG A 1 190 ? -29.820 23.436 44.191 1.00 88.06 190 ARG A O 1
ATOM 1594 N N . TRP A 1 191 ? -30.550 22.995 42.111 1.00 89.25 191 TRP A N 1
ATOM 1595 C CA . TRP A 1 191 ? -31.146 24.306 41.876 1.00 89.25 191 TRP A CA 1
ATOM 1596 C C . TRP A 1 191 ? -32.325 24.549 42.819 1.00 89.25 191 TRP A C 1
ATOM 1598 O O . TRP A 1 191 ? -32.340 25.582 43.477 1.00 89.25 191 TRP A O 1
ATOM 1608 N N . LYS A 1 192 ? -33.214 23.560 42.999 1.00 85.50 192 LYS A N 1
ATOM 1609 C CA . LYS A 1 192 ? -34.340 23.660 43.944 1.00 85.50 192 LYS A CA 1
ATOM 1610 C C . LYS A 1 192 ? -33.858 23.854 45.382 1.00 85.50 192 LYS A C 1
ATOM 1612 O O . LYS A 1 192 ? -34.373 24.686 46.112 1.00 85.50 192 LYS A O 1
ATOM 1617 N N . SER A 1 193 ? -32.835 23.108 45.801 1.00 84.56 193 SER A N 1
ATOM 1618 C CA . SER A 1 193 ? -32.288 23.254 47.156 1.00 84.56 193 SER A CA 1
ATOM 1619 C C . SER A 1 193 ? -31.587 24.595 47.389 1.00 84.56 193 SER A C 1
ATOM 1621 O O . SER A 1 193 ? -31.474 25.020 48.531 1.00 84.56 193 SER A O 1
ATOM 1623 N N . ARG A 1 194 ? -31.081 25.250 46.336 1.00 81.19 194 ARG A N 1
ATOM 1624 C CA . ARG A 1 194 ? -30.396 26.553 46.431 1.00 81.19 194 ARG A CA 1
ATOM 1625 C C . ARG A 1 194 ? -31.339 27.741 46.336 1.00 81.19 194 ARG A C 1
ATOM 1627 O O . ARG A 1 194 ? -30.952 28.836 46.726 1.00 81.19 194 ARG A O 1
ATOM 1634 N N . SER A 1 195 ? -32.537 27.534 45.807 1.00 73.62 195 SER A N 1
ATOM 1635 C CA . SER A 1 195 ? -33.505 28.596 45.590 1.00 73.62 195 SER A CA 1
ATOM 1636 C C . SER A 1 195 ? -34.263 28.993 46.861 1.00 73.62 195 SER A C 1
ATOM 1638 O O . SER A 1 195 ? -35.072 29.899 46.794 1.00 73.62 195 SER A O 1
ATOM 1640 N N . ASN A 1 196 ? -34.021 28.358 48.020 1.00 67.81 196 ASN A N 1
ATOM 1641 C CA . ASN A 1 196 ? -34.610 28.723 49.324 1.00 67.81 196 ASN A CA 1
ATOM 1642 C C . ASN A 1 196 ? -36.119 29.065 49.267 1.00 67.81 196 ASN A C 1
ATOM 1644 O O . ASN A 1 196 ? -36.566 30.026 49.885 1.00 67.81 196 ASN A O 1
ATOM 1648 N N . GLY A 1 197 ? -36.900 28.307 48.492 1.00 64.56 197 GLY A N 1
ATOM 1649 C CA . GLY A 1 197 ? -38.347 28.507 48.361 1.00 64.56 197 GLY A CA 1
ATOM 1650 C C . GLY A 1 197 ? -38.806 29.655 47.456 1.00 64.56 197 GLY A C 1
ATOM 1651 O O . GLY A 1 197 ? -40.001 29.922 47.388 1.00 64.56 197 GLY A O 1
ATOM 1652 N N . THR A 1 198 ? -37.921 30.298 46.683 1.00 68.06 198 THR A N 1
ATOM 1653 C CA . THR A 1 198 ? -38.299 31.372 45.735 1.00 68.06 198 THR A CA 1
ATOM 1654 C C . THR A 1 198 ? -39.298 30.949 44.655 1.00 68.06 198 THR A C 1
ATOM 1656 O O . THR A 1 198 ? -39.884 31.813 44.010 1.00 68.06 198 THR A O 1
ATOM 1659 N N . TYR A 1 199 ? -39.490 29.644 44.443 1.00 65.44 199 TYR A N 1
ATOM 1660 C CA . TYR A 1 199 ? -40.441 29.096 43.472 1.00 65.44 199 TYR A CA 1
ATOM 1661 C C . TYR A 1 199 ? -41.515 28.201 44.114 1.00 65.44 199 TYR A C 1
ATOM 1663 O O . TYR A 1 199 ? -42.234 27.524 43.388 1.00 65.44 199 TYR A O 1
ATOM 1671 N N . ASP A 1 200 ? -41.616 28.167 45.449 1.00 62.66 200 ASP A N 1
ATOM 1672 C CA . ASP A 1 200 ? -42.608 27.340 46.158 1.00 62.66 200 ASP A CA 1
ATOM 1673 C C . ASP A 1 200 ? -43.998 28.015 46.239 1.00 62.66 200 ASP A C 1
ATOM 1675 O O . ASP A 1 200 ? -44.967 27.384 46.656 1.00 62.66 200 ASP A O 1
ATOM 1679 N N . ASN A 1 201 ? -44.127 29.270 45.788 1.00 55.88 201 ASN A N 1
ATOM 1680 C CA . ASN A 1 201 ? -45.414 29.951 45.650 1.00 55.88 201 ASN A CA 1
ATOM 1681 C C . ASN A 1 201 ? -46.000 29.683 44.256 1.00 55.88 201 ASN A C 1
ATOM 1683 O O . ASN A 1 201 ? -45.625 30.329 43.277 1.00 55.88 201 ASN A O 1
ATOM 1687 N N . ASN A 1 202 ? -46.920 28.721 44.185 1.00 54.19 202 ASN A N 1
ATOM 1688 C CA . ASN A 1 202 ? -47.880 28.611 43.092 1.00 54.19 202 ASN A CA 1
ATOM 1689 C C . ASN A 1 202 ? -48.776 29.854 43.122 1.00 54.19 202 ASN A C 1
ATOM 1691 O O . ASN A 1 202 ? -49.630 29.954 44.001 1.00 54.19 202 ASN A O 1
ATOM 1695 N N . ASP A 1 203 ? -48.595 30.792 42.194 1.00 44.12 203 ASP A N 1
ATOM 1696 C CA . ASP A 1 203 ? -49.630 31.793 41.941 1.00 44.12 203 ASP A CA 1
ATOM 1697 C C . ASP A 1 203 ? -50.633 31.187 40.951 1.00 44.12 203 ASP A C 1
ATOM 1699 O O . ASP A 1 203 ? -50.435 31.169 39.733 1.00 44.12 203 ASP A O 1
ATOM 1703 N N . GLU A 1 204 ? -51.685 30.593 41.513 1.00 52.78 204 GLU A N 1
ATOM 1704 C CA . GLU A 1 204 ? -52.957 30.398 40.830 1.00 52.78 204 GLU A CA 1
ATOM 1705 C C . GLU A 1 204 ? -53.544 31.779 40.503 1.00 52.78 204 GLU A C 1
ATOM 1707 O O . GLU A 1 204 ? -54.198 32.379 41.349 1.00 52.78 204 GLU A O 1
ATOM 1712 N N . SER A 1 205 ? -53.365 32.292 39.282 1.00 43.91 205 SER A N 1
ATOM 1713 C CA . SER A 1 205 ? -54.373 33.174 38.666 1.00 43.91 205 SER A CA 1
ATOM 1714 C C . SER A 1 205 ? -54.084 33.523 37.200 1.00 43.91 205 SER A C 1
ATOM 1716 O O . SER A 1 205 ? -53.391 34.484 36.889 1.00 43.91 205 SER A O 1
ATOM 1718 N N . TYR A 1 206 ? -54.739 32.808 36.279 1.00 36.19 206 TYR A N 1
ATOM 1719 C CA . TYR A 1 206 ? -55.460 33.467 35.182 1.00 36.19 206 TYR A CA 1
ATOM 1720 C C . TYR A 1 206 ? -56.550 32.538 34.625 1.00 36.19 206 TYR A C 1
ATOM 1722 O O . TYR A 1 206 ? -56.286 31.643 33.822 1.00 36.19 206 TYR A O 1
ATOM 1730 N N . THR A 1 207 ? -57.792 32.741 35.064 1.00 37.66 207 THR A N 1
ATOM 1731 C CA . THR A 1 207 ? -58.988 32.232 34.377 1.00 37.66 207 THR A CA 1
ATOM 1732 C C . THR A 1 207 ? -59.397 33.229 33.293 1.00 37.66 207 THR A C 1
ATOM 1734 O O . THR A 1 207 ? -59.575 34.403 33.621 1.00 37.66 207 THR A O 1
ATOM 1737 N N . PRO A 1 208 ? -59.588 32.806 32.031 1.00 41.22 208 PRO A N 1
ATOM 1738 C CA . PRO A 1 208 ? -60.111 33.683 30.997 1.00 41.22 208 PRO A CA 1
ATOM 1739 C C . PRO A 1 208 ? -61.642 33.764 31.098 1.00 41.22 208 PRO A C 1
ATOM 1741 O O . PRO A 1 208 ? -62.329 32.746 30.996 1.00 41.22 208 PRO A O 1
ATOM 1744 N N . THR A 1 209 ? -62.159 34.981 31.254 1.00 38.09 209 THR A N 1
ATOM 1745 C CA . THR A 1 209 ? -63.506 35.390 30.820 1.00 38.09 209 THR A CA 1
ATOM 1746 C C . THR A 1 209 ? -63.387 36.694 30.065 1.00 38.09 209 THR A C 1
ATOM 1748 O O . THR A 1 209 ? -62.744 37.606 30.635 1.00 38.09 209 THR A O 1
#

Nearest PDB structures (foldseek):
  4g6q-assembly2_B  TM=3.044E-01  e=5.095E-02  Kribbella flavida DSM 17836
  8clj-assembly1_A  TM=6.090E-01  e=1.106E+00  Homo sapiens
  6pco-assembly2_C  TM=4.519E-01  e=7.250E-01  Bordetella bronchiseptica
  6q2b-assembly1_B  TM=4.167E-01  e=8.689E-01  Listeria monocytogenes
  9bd2-assembly1_A  TM=4.032E-01  e=5.993E+00  Homo sapiens

Foldseek 3Di:
DDPVLLVLVVVLVCLVCVVLDDVLLVLLLVVVVVVCVVVVNDQKDFDQQVVSCVVSVPPDSVVSVVSVVVCCVVVQKPFPADDPDNVGGTMIGGDNPCPPPPPRVVVVVVVVVVVVPPDPDDPPDPDDDDPQDLVNVLVVVVVVCVVCPVPFPPVLSVVVSCQQQDDDPPDPDGNQVPDPDDDPVVVSVVSVVVCVCVRVDDPPDDDDD

Sequence (209 aa):
MNSYELSRAWFEFSFNNPEKINPTHSAIYFFAIEHCNRLGWKDKFGFPSQMVMEALGIKNWRTYTKHLNDLIDWGFIKLIEKSQNQYSSNIIAIVKNTISTTKSLDKALQKHSTKQSHTIVSINKQYNNKQVTMNNRKAEFNKLLAEHKEKYPEKMLDEFESYWTEHGPNDKKMRFEKQTSFSIARRLSRWKSRSNGTYDNNDESYTPT

Mean predicted aligned error: 17.72 Å

Solvent-accessible surface area (backbone atoms only — not comparable to full-atom values): 12974 Å² total; per-residue (Å²): 139,57,70,66,60,54,50,51,40,52,51,44,52,40,72,77,35,60,93,78,61,52,74,64,41,55,52,54,51,53,48,51,52,50,54,34,57,78,64,68,64,55,80,60,44,74,51,43,63,67,62,53,26,62,77,70,70,52,86,49,68,68,59,54,52,51,40,52,49,52,37,34,75,74,48,50,31,44,80,77,40,79,46,90,49,93,91,44,40,28,28,34,26,81,46,86,64,81,70,91,60,76,65,61,56,57,57,56,52,56,64,53,57,71,70,65,71,78,54,100,63,83,82,74,77,80,68,82,75,70,86,77,49,72,68,57,57,50,51,54,51,51,56,63,50,56,80,44,53,92,80,44,53,66,73,61,51,53,54,48,48,55,61,38,59,37,60,60,98,86,52,95,56,34,50,51,71,74,44,97,73,80,59,65,71,64,49,53,54,50,49,58,69,68,46,78,61,77,70,71,70,81,80,87,79,84,82,93,128

Radius of gyration: 33.26 Å; Cα contacts (8 Å, |Δi|>4): 145; chains: 1; bounding box: 87×56×72 Å

Secondary structure (DSSP, 8-state):
--HHHHHHHHHHHHHH-TTT--HHHHHHHHHHHHHHHHTTS-SSEEE-HHHHHHHHT---HHHHHHHHHHHHHTTSEEEEE--SSTTSPEEEEE-------THHHHHHHHHHHTTTT--SS------------HHHHHHHHHHHHHTTTTTS-HHHHHHHHHHHS---TT-SS-GGGGSS---HHHHHHHHHHHTTTTT----------

pLDDT: mean 81.32, std 16.63, range [36.19, 97.19]